Protein AF-A0A6L7WLK3-F1 (afdb_monomer)

pLDDT: mean 90.64, std 10.89, range [32.03, 98.38]

Foldseek 3Di:
DPVVVVLVVVLVVVVVVPDQEAEDEDALQSVLVSLVVNVVVVVPHAYEYEQNCQDLSSLVSNPPSQAFYKYWALDDCQDPPPLSVVVQVVCCVVPVDGDGRVRQVVVVVVVLLVVLCVQLVHPPPVSSQVSSQVDDPDAGSSGDFHADPVGHTDDDQIWMWGHDPSDTHTDGSPPPDD

Sequence (178 aa):
MGGDRALTDILASWRDLNLRAIFIAGEPRAASAMIRAARERAIDVPVLGGDALGTADFVSMGGRAVEGTVLAAAFHPGDERETVRQFSVRFRERYGRLPDASAALAYDAVRLLAHGMTRAESVDPDRVADALRATAGWRGVTGPVAFTNDGDLVERAIGKVVVRNGQLVWLGDGAEGE

Radius of gyration: 19.64 Å; Cα contacts (8 Å, |Δi|>4): 265; chains: 1; bounding box: 48×37×50 Å

Solvent-accessible surface area (backbone atoms only — not comparable to full-atom values): 9935 Å² total; per-residue (Å²): 130,68,64,68,55,54,52,51,54,54,58,58,56,47,73,79,60,75,66,76,56,45,78,47,87,56,53,33,69,63,46,24,52,49,42,37,58,34,48,78,68,72,51,79,54,53,38,39,35,41,48,73,42,68,41,72,62,25,41,64,73,20,46,81,56,42,54,64,29,35,22,3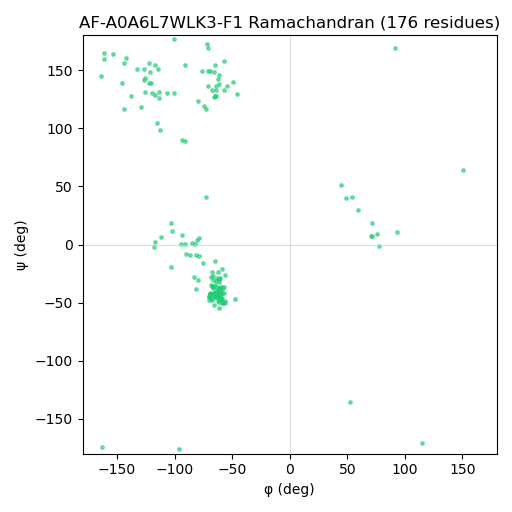6,25,72,46,58,66,72,44,87,52,66,60,30,44,55,49,31,51,55,41,24,75,74,68,79,41,76,54,53,42,67,56,42,52,54,53,32,50,56,54,50,49,53,49,13,25,60,73,42,74,38,87,50,68,67,55,21,50,53,35,44,39,68,37,72,85,47,71,47,62,62,38,72,48,38,38,37,96,92,62,47,73,49,92,64,82,50,27,31,30,30,30,51,96,85,36,82,39,71,70,53,44,73,84,81,81,131

Secondary structure (DSSP, 8-state):
--HHHHHHHHHHHHTTTT-S-EEE-S-HHHHHHHHHHHHTTT----EEE-GGG-SHHHHHHHGGGGTT-EEEES--TT---HHHHHHHHHHHHHHSS---HHHHHHHHHHHHHHHHHHHHTS--HHHHHHHHHT--SEEETTEEE-B-TTSPBPP---EEEEEETTEEEEEE-S-S--

Structure (mmCIF, N/CA/C/O backbone):
data_AF-A0A6L7WLK3-F1
#
_entry.id   AF-A0A6L7WLK3-F1
#
loop_
_atom_site.group_PDB
_atom_site.id
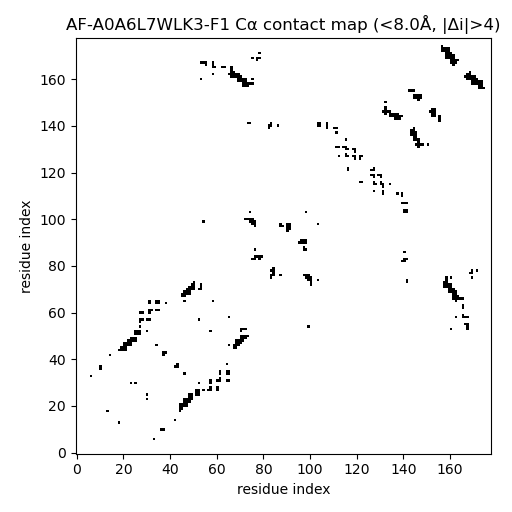_atom_site.type_symbol
_atom_site.label_atom_id
_atom_site.label_alt_id
_atom_site.label_comp_id
_atom_site.label_asym_id
_atom_site.label_entity_id
_atom_site.label_seq_id
_atom_site.pdbx_PDB_ins_code
_atom_site.Cartn_x
_atom_site.Cartn_y
_atom_site.Cartn_z
_atom_site.occupancy
_atom_site.B_iso_or_equiv
_atom_site.auth_seq_id
_atom_site.auth_comp_id
_atom_site.auth_asym_id
_atom_site.auth_atom_id
_atom_site.pdbx_PDB_model_num
ATOM 1 N N . MET A 1 1 ? -27.219 12.468 0.890 1.00 45.50 1 MET A N 1
ATOM 2 C CA . MET A 1 1 ? -28.295 12.069 1.827 1.00 45.50 1 MET A CA 1
ATOM 3 C C . MET A 1 1 ? -28.577 10.557 1.864 1.00 45.50 1 MET A C 1
ATOM 5 O O . MET A 1 1 ? -29.200 10.128 2.820 1.00 45.50 1 MET A O 1
ATOM 9 N N . GLY A 1 2 ? -28.106 9.729 0.913 1.00 55.72 2 GLY A N 1
ATOM 10 C CA . GLY A 1 2 ? -28.291 8.262 0.975 1.00 55.72 2 GLY A CA 1
ATOM 11 C C . GLY A 1 2 ? -27.269 7.485 1.827 1.00 55.72 2 GLY A C 1
ATOM 12 O O . GLY A 1 2 ? -27.611 6.445 2.378 1.00 55.72 2 GLY A O 1
ATOM 13 N N . GLY A 1 3 ? -26.039 7.997 1.973 1.00 61.16 3 GLY A N 1
ATOM 14 C CA . GLY A 1 3 ? -24.943 7.291 2.660 1.00 61.16 3 GLY A CA 1
ATOM 15 C C . GLY A 1 3 ? -25.118 7.138 4.176 1.00 61.16 3 GLY A C 1
ATOM 16 O O . GLY A 1 3 ? -24.900 6.052 4.701 1.00 61.16 3 GLY A O 1
ATOM 17 N N . ASP A 1 4 ? -25.582 8.182 4.872 1.00 65.62 4 ASP A N 1
ATOM 18 C CA . ASP A 1 4 ? -25.750 8.153 6.339 1.00 65.62 4 ASP A CA 1
ATOM 19 C C . ASP A 1 4 ? -26.800 7.140 6.807 1.00 65.62 4 ASP A C 1
ATOM 21 O O . ASP A 1 4 ? -26.646 6.512 7.857 1.00 65.62 4 ASP A O 1
ATOM 25 N N . ARG A 1 5 ? -27.867 6.954 6.018 1.00 68.56 5 ARG A N 1
ATOM 26 C CA . ARG A 1 5 ? -28.923 5.987 6.331 1.00 68.56 5 ARG A CA 1
ATOM 27 C C . ARG A 1 5 ? -28.410 4.557 6.179 1.00 68.56 5 ARG A C 1
ATOM 29 O O . ARG A 1 5 ? -28.524 3.778 7.115 1.00 68.56 5 ARG A O 1
ATOM 36 N N . ALA A 1 6 ? -27.745 4.265 5.060 1.00 77.81 6 ALA A N 1
ATOM 37 C CA . ALA A 1 6 ? -27.137 2.959 4.818 1.00 77.81 6 ALA A CA 1
ATOM 38 C C . ALA A 1 6 ? -26.085 2.600 5.883 1.00 77.81 6 ALA A C 1
ATOM 40 O O . ALA A 1 6 ? -26.080 1.481 6.387 1.00 77.81 6 ALA A O 1
ATOM 41 N N . LEU A 1 7 ? -25.235 3.555 6.282 1.00 78.88 7 LEU A N 1
ATOM 42 C CA . LEU A 1 7 ? -24.249 3.342 7.345 1.00 78.88 7 LEU A CA 1
ATOM 43 C C . LEU A 1 7 ? -24.919 3.049 8.695 1.00 78.88 7 LEU A C 1
ATOM 45 O O . LEU A 1 7 ? -24.489 2.155 9.420 1.00 78.88 7 LEU A O 1
ATOM 49 N N . THR A 1 8 ? -25.985 3.780 9.029 1.00 81.12 8 THR A N 1
ATOM 50 C CA . THR A 1 8 ? -26.737 3.563 10.272 1.00 81.12 8 THR A CA 1
ATOM 51 C C . THR A 1 8 ? -27.359 2.169 10.316 1.00 81.12 8 THR A C 1
ATOM 53 O O . THR A 1 8 ? -27.237 1.491 11.336 1.00 81.12 8 THR A O 1
ATOM 56 N N . ASP A 1 9 ? -27.965 1.731 9.213 1.00 84.38 9 ASP A N 1
ATOM 57 C CA . ASP A 1 9 ? -28.616 0.422 9.112 1.00 84.38 9 ASP A CA 1
ATOM 58 C C . ASP A 1 9 ? -27.589 -0.724 9.201 1.00 84.38 9 ASP A C 1
ATOM 60 O O . ASP A 1 9 ? -27.791 -1.689 9.942 1.00 84.38 9 ASP A O 1
ATOM 64 N N . ILE A 1 10 ? -26.436 -0.584 8.532 1.00 84.44 10 ILE A N 1
ATOM 65 C CA . ILE A 1 10 ? -25.324 -1.544 8.624 1.00 84.44 10 ILE A CA 1
ATOM 66 C C . ILE A 1 10 ? -24.837 -1.665 10.072 1.00 84.44 10 ILE A C 1
ATOM 68 O O . ILE A 1 10 ? -24.757 -2.772 10.603 1.00 84.44 10 ILE A O 1
ATOM 72 N N . LEU A 1 11 ? -24.568 -0.545 10.747 1.00 83.62 11 LEU A N 1
ATOM 73 C CA . LEU A 1 11 ? -24.071 -0.559 12.127 1.00 83.62 11 LEU A CA 1
ATOM 74 C C . LEU A 1 11 ? -25.098 -1.099 13.129 1.00 83.62 11 LEU A C 1
ATOM 76 O O . LEU A 1 11 ? -24.710 -1.684 14.139 1.00 83.62 11 LEU A O 1
ATOM 80 N N . ALA A 1 12 ? -26.395 -0.912 12.872 1.00 83.81 12 ALA A N 1
ATOM 81 C CA . ALA A 1 12 ? -27.442 -1.512 13.692 1.00 83.81 12 ALA A CA 1
ATOM 82 C C . ALA A 1 12 ? -27.386 -3.043 13.608 1.00 83.81 12 ALA A C 1
ATOM 84 O O . ALA A 1 12 ? -27.378 -3.699 14.647 1.00 83.81 12 ALA A O 1
ATOM 85 N N . SER A 1 13 ? -27.239 -3.598 12.398 1.00 83.62 13 SER A N 1
ATOM 86 C CA . SER A 1 13 ? -27.133 -5.051 12.201 1.00 83.62 13 SER A CA 1
ATOM 87 C C . SER A 1 13 ? -25.915 -5.670 12.898 1.00 83.62 13 SER A C 1
ATOM 89 O O . SER A 1 13 ? -25.960 -6.814 13.334 1.00 83.62 13 SER A O 1
ATOM 91 N N . TRP A 1 14 ? -24.826 -4.912 13.056 1.00 84.44 14 TRP A N 1
ATOM 92 C CA . TRP A 1 14 ? -23.574 -5.404 13.637 1.00 84.44 14 TRP A CA 1
ATOM 93 C C . TRP A 1 14 ? -23.664 -5.773 15.114 1.00 84.44 14 TRP A C 1
ATOM 95 O O . TRP A 1 14 ? -22.913 -6.637 15.567 1.00 84.44 14 TRP A O 1
ATOM 105 N N . ARG A 1 15 ? -24.575 -5.147 15.866 1.00 75.56 15 ARG A N 1
ATOM 106 C CA . ARG A 1 15 ? -24.750 -5.435 17.298 1.00 75.56 15 ARG A CA 1
ATOM 107 C C . ARG A 1 15 ? -25.192 -6.873 17.551 1.00 75.56 15 ARG A C 1
ATOM 109 O O . ARG A 1 15 ? -24.805 -7.449 18.564 1.00 75.56 15 ARG A O 1
ATOM 116 N N . ASP A 1 16 ? -25.905 -7.462 16.600 1.00 80.88 16 ASP A N 1
ATOM 117 C CA . ASP A 1 16 ? -26.453 -8.811 16.723 1.00 80.88 16 ASP A CA 1
ATOM 118 C C . ASP A 1 16 ? -25.483 -9.894 16.213 1.00 80.88 16 ASP A C 1
ATOM 120 O O . ASP A 1 16 ? -25.720 -11.085 16.404 1.00 80.88 16 ASP A O 1
ATOM 124 N N . LEU A 1 17 ? -24.362 -9.505 15.586 1.00 83.75 17 LEU A N 1
ATOM 125 C CA . LEU A 1 17 ? -23.451 -10.424 14.888 1.00 83.75 17 LEU A CA 1
ATOM 126 C C . LEU A 1 17 ? -22.309 -10.990 15.749 1.00 83.75 17 LEU A C 1
ATOM 128 O O . LEU A 1 17 ? -21.495 -11.750 15.229 1.00 83.75 17 LEU A O 1
ATOM 132 N N . ASN A 1 18 ? -22.220 -10.643 17.041 1.00 85.12 18 ASN A N 1
ATOM 133 C CA . ASN A 1 18 ? -21.108 -11.031 17.929 1.00 85.12 18 ASN A CA 1
ATOM 134 C C . ASN A 1 18 ? -19.729 -10.862 17.251 1.00 85.12 18 ASN A C 1
ATOM 136 O O . ASN A 1 18 ? -18.919 -11.792 17.161 1.00 85.12 18 ASN A O 1
ATOM 140 N N . LEU A 1 19 ? -19.501 -9.671 16.692 1.00 89.69 19 LEU A N 1
ATOM 141 C CA . LEU A 1 19 ? -18.297 -9.370 15.927 1.00 89.69 19 LEU A CA 1
ATOM 142 C C . LEU A 1 19 ? -17.051 -9.511 16.804 1.00 89.69 19 LEU A C 1
ATOM 144 O O . LEU A 1 19 ? -17.016 -9.041 17.938 1.00 89.69 19 LEU A O 1
ATOM 148 N N . ARG A 1 20 ? -15.994 -10.110 16.250 1.00 93.88 20 ARG A N 1
ATOM 149 C CA . ARG A 1 20 ? -14.661 -10.119 16.880 1.00 93.88 20 ARG A CA 1
ATOM 150 C C . ARG A 1 20 ? -13.687 -9.133 16.256 1.00 93.88 20 ARG A C 1
ATOM 152 O O . ARG A 1 20 ? -12.686 -8.807 16.879 1.00 93.88 20 ARG A O 1
ATOM 159 N N . ALA A 1 21 ? -13.968 -8.683 15.040 1.00 94.94 21 ALA A N 1
ATOM 160 C CA . ALA A 1 21 ? -13.214 -7.661 14.335 1.00 94.94 21 ALA A CA 1
ATOM 161 C C . ALA A 1 21 ? -14.070 -7.078 13.206 1.00 94.94 21 ALA A C 1
ATOM 163 O O . ALA A 1 21 ? -15.068 -7.677 12.798 1.00 94.94 21 ALA A O 1
ATOM 164 N N . ILE A 1 22 ? -13.645 -5.932 12.684 1.00 94.19 22 ILE A N 1
ATOM 165 C CA . ILE A 1 22 ? -14.170 -5.322 11.461 1.00 94.19 22 ILE A CA 1
ATOM 166 C C . ILE A 1 22 ? -13.016 -5.220 10.467 1.00 94.19 22 ILE A C 1
ATOM 168 O O . ILE A 1 22 ? -11.957 -4.709 10.819 1.00 94.19 22 ILE A O 1
ATOM 172 N N . PHE A 1 23 ? -13.217 -5.668 9.228 1.00 95.69 23 PHE A N 1
ATOM 173 C CA . PHE A 1 23 ? -12.288 -5.407 8.129 1.00 95.69 23 PHE A CA 1
ATOM 174 C C . PHE A 1 23 ? -12.887 -4.374 7.174 1.00 95.69 23 PHE A C 1
ATOM 176 O O . PHE A 1 23 ? -14.033 -4.518 6.747 1.00 95.69 23 PHE A O 1
ATOM 183 N N . ILE A 1 24 ? -12.118 -3.337 6.841 1.00 94.62 24 ILE A N 1
ATOM 184 C CA . ILE A 1 24 ? -12.559 -2.239 5.979 1.00 94.62 24 ILE A CA 1
ATOM 185 C C . ILE A 1 24 ? -11.736 -2.226 4.694 1.00 94.62 24 ILE A C 1
ATOM 187 O O . ILE A 1 24 ? -10.590 -1.773 4.668 1.00 94.62 24 ILE A O 1
ATOM 191 N N . ALA A 1 25 ? -12.362 -2.682 3.611 1.00 93.56 25 ALA A N 1
ATOM 192 C CA . ALA A 1 25 ? -11.889 -2.479 2.248 1.00 93.56 25 ALA A CA 1
ATOM 193 C C . ALA A 1 25 ? -12.567 -1.232 1.672 1.00 93.56 25 ALA A C 1
ATOM 195 O O . ALA A 1 25 ? -13.666 -1.300 1.125 1.00 93.56 25 ALA A O 1
ATOM 196 N N . GLY A 1 26 ? -11.941 -0.073 1.850 1.00 90.56 26 GLY A N 1
ATOM 197 C CA . GLY A 1 26 ? -12.521 1.191 1.423 1.00 90.56 26 GLY A CA 1
ATOM 198 C C . GLY A 1 26 ? -11.496 2.306 1.357 1.00 90.56 26 GLY A C 1
ATOM 199 O O . GLY A 1 26 ? -10.300 2.098 1.546 1.00 90.56 26 GLY A O 1
ATOM 200 N N . GLU A 1 27 ? -11.995 3.502 1.083 1.00 92.25 27 GLU A N 1
ATOM 201 C CA . GLU A 1 27 ? -11.181 4.708 1.025 1.00 92.25 27 GLU A CA 1
ATOM 202 C C . GLU A 1 27 ? -11.111 5.409 2.402 1.00 92.25 27 GLU A C 1
ATOM 204 O O . GLU A 1 27 ? -12.022 5.235 3.224 1.00 92.25 27 GLU A O 1
ATOM 209 N N . PRO A 1 28 ? -10.048 6.196 2.675 1.00 93.44 28 PRO A N 1
ATOM 210 C CA . PRO A 1 28 ? -9.797 6.829 3.971 1.00 93.44 28 PRO A CA 1
ATOM 211 C C . PRO A 1 28 ? -10.976 7.566 4.623 1.00 93.44 28 PRO A C 1
ATOM 213 O O . PRO A 1 28 ? -11.230 7.376 5.807 1.00 93.44 28 PRO A O 1
ATOM 216 N N . ARG A 1 29 ? -11.714 8.403 3.894 1.00 93.00 29 ARG A N 1
ATOM 217 C CA . ARG A 1 29 ? -12.819 9.221 4.415 1.00 93.00 29 ARG A CA 1
ATOM 218 C C . ARG A 1 29 ? -13.991 8.355 4.878 1.00 93.00 29 ARG A C 1
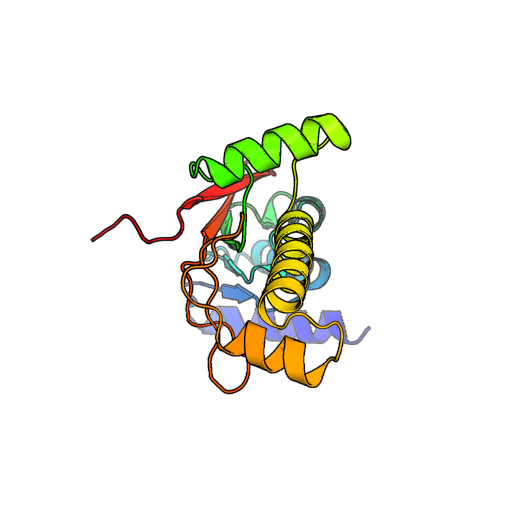ATOM 220 O O . ARG A 1 29 ? -14.448 8.524 6.009 1.00 93.00 29 ARG A O 1
ATOM 227 N N . ALA A 1 30 ? -14.483 7.450 4.037 1.00 92.38 30 ALA A N 1
ATOM 228 C CA . ALA A 1 30 ? -15.577 6.542 4.363 1.00 92.38 30 ALA A CA 1
ATOM 229 C C . ALA A 1 30 ? -15.181 5.586 5.491 1.00 92.38 30 ALA A C 1
ATOM 231 O O . ALA A 1 30 ? -15.969 5.379 6.414 1.00 92.38 30 ALA A O 1
ATOM 232 N N . ALA A 1 31 ? -13.950 5.066 5.467 1.00 95.44 31 ALA A N 1
ATOM 233 C CA . ALA A 1 31 ? -13.426 4.225 6.536 1.00 95.44 31 ALA A CA 1
ATOM 234 C C . ALA A 1 31 ? -13.380 4.975 7.874 1.00 95.44 31 ALA A C 1
ATOM 236 O O . ALA A 1 31 ? -13.925 4.488 8.864 1.00 95.44 31 ALA A O 1
ATOM 237 N N . SER A 1 32 ? -12.814 6.186 7.909 1.00 95.69 32 SER A N 1
ATOM 238 C CA . SER A 1 32 ? -12.766 7.005 9.125 1.00 95.69 32 SER A CA 1
ATOM 239 C C . SER A 1 32 ? -14.165 7.347 9.643 1.00 95.69 32 SER A C 1
ATOM 241 O O . SER A 1 32 ? -14.400 7.281 10.850 1.00 95.69 32 SER A O 1
ATOM 243 N N . ALA A 1 33 ? -15.117 7.663 8.758 1.00 93.38 33 ALA A N 1
ATOM 244 C CA . ALA A 1 33 ? -16.508 7.914 9.141 1.00 93.38 33 ALA A CA 1
ATOM 245 C C . ALA A 1 33 ? -17.180 6.665 9.736 1.00 93.38 33 ALA A C 1
ATOM 247 O O . ALA A 1 33 ? -17.832 6.755 10.777 1.00 93.38 33 ALA A O 1
ATOM 248 N N . MET A 1 34 ? -16.978 5.496 9.121 1.00 93.69 34 MET A N 1
ATOM 249 C CA . MET A 1 34 ? -17.533 4.232 9.601 1.00 93.69 34 MET A CA 1
ATOM 250 C C . MET A 1 34 ? -16.953 3.829 10.956 1.00 93.69 34 MET A C 1
ATOM 252 O O . MET A 1 34 ? -17.711 3.472 11.856 1.00 93.69 34 MET A O 1
ATOM 256 N N . ILE A 1 35 ? -15.632 3.935 11.134 1.00 95.88 35 ILE A N 1
ATOM 257 C CA . ILE A 1 35 ? -14.981 3.624 12.412 1.00 95.88 35 ILE A CA 1
ATOM 258 C C . ILE A 1 35 ? -15.499 4.563 13.502 1.00 95.88 35 ILE A C 1
ATOM 260 O O . ILE A 1 35 ? -15.914 4.096 14.559 1.00 95.88 35 ILE A O 1
ATOM 264 N N . ARG A 1 36 ? -15.561 5.876 13.243 1.00 95.00 36 ARG A N 1
ATOM 265 C CA .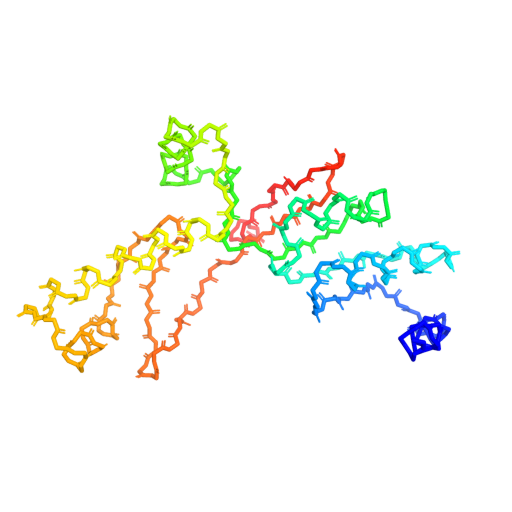 ARG A 1 36 ? -16.121 6.846 14.199 1.00 95.00 36 ARG A CA 1
ATOM 266 C C . ARG A 1 36 ? -17.549 6.4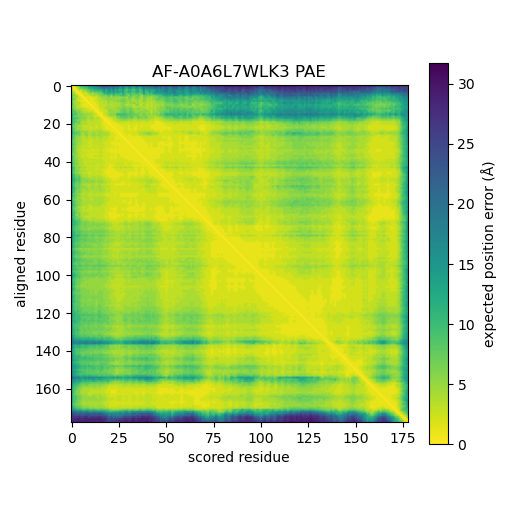91 14.607 1.00 95.00 36 ARG A C 1
ATOM 268 O O . ARG A 1 36 ? -17.832 6.391 15.797 1.00 95.00 36 ARG A O 1
ATOM 275 N N . ALA A 1 37 ? -18.416 6.230 13.633 1.00 93.12 37 ALA A N 1
ATOM 276 C CA . ALA A 1 37 ? -19.809 5.882 13.884 1.00 93.12 37 ALA A CA 1
ATOM 277 C C . ALA A 1 37 ? -19.967 4.546 14.642 1.00 93.12 37 ALA A C 1
ATOM 279 O O . ALA A 1 37 ? -20.910 4.397 15.426 1.00 93.12 37 ALA A O 1
ATOM 280 N N . ALA A 1 38 ? -19.057 3.587 14.437 1.00 93.44 38 ALA A N 1
ATOM 281 C CA . ALA A 1 38 ? -19.004 2.337 15.193 1.00 93.44 38 ALA A CA 1
ATOM 282 C C . ALA A 1 38 ? -18.605 2.577 16.661 1.00 93.44 38 ALA A C 1
ATOM 284 O O . ALA A 1 38 ? -19.300 2.105 17.565 1.00 93.44 38 ALA A O 1
ATOM 285 N N . ARG A 1 39 ? -17.555 3.374 16.913 1.00 94.50 39 ARG A N 1
ATOM 286 C CA . ARG A 1 39 ? -17.115 3.734 18.276 1.00 94.50 39 ARG A CA 1
ATOM 287 C C . ARG A 1 39 ? -18.184 4.515 19.044 1.00 94.50 39 ARG A C 1
ATOM 289 O O . ARG A 1 39 ? -18.457 4.207 20.198 1.00 94.50 39 ARG A O 1
ATOM 296 N N . GLU A 1 40 ? -18.882 5.446 18.391 1.00 92.31 40 GLU A N 1
ATOM 297 C CA . GLU A 1 40 ? -20.035 6.166 18.972 1.00 92.31 40 GLU A CA 1
ATOM 298 C C . GLU A 1 40 ? -21.175 5.228 19.419 1.00 92.31 40 GLU A C 1
ATOM 300 O O . GLU A 1 40 ? -21.998 5.594 20.256 1.00 92.31 40 GLU A O 1
ATOM 305 N N . ARG A 1 41 ? -21.228 4.006 18.877 1.00 90.31 41 ARG A N 1
ATOM 306 C CA . ARG A 1 41 ? -22.226 2.976 19.196 1.00 90.31 41 ARG A CA 1
ATOM 307 C C . ARG A 1 41 ? -21.699 1.889 20.136 1.00 90.31 41 ARG A C 1
ATOM 309 O O . ARG A 1 41 ? -22.409 0.891 20.293 1.00 90.31 41 ARG A O 1
ATOM 316 N N . ALA A 1 42 ? -20.531 2.096 20.752 1.00 90.81 42 ALA A N 1
ATOM 317 C 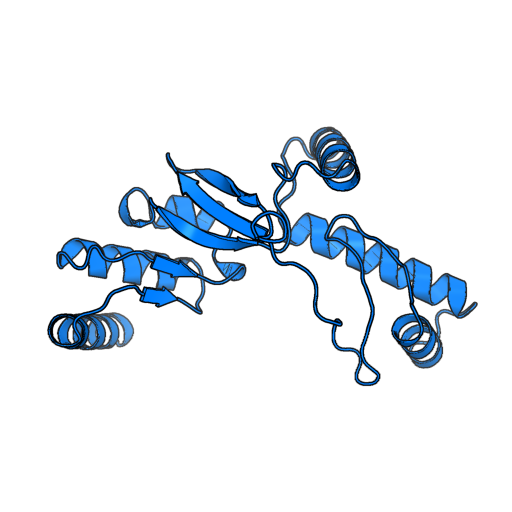CA . ALA A 1 42 ? -19.827 1.142 21.615 1.00 90.81 42 ALA A CA 1
ATOM 318 C C . ALA A 1 42 ? -19.460 -0.180 20.911 1.00 90.81 42 ALA A C 1
ATOM 320 O O . ALA A 1 42 ? -19.415 -1.247 21.521 1.00 90.81 42 ALA A O 1
ATOM 321 N N . ILE A 1 43 ? -19.230 -0.125 19.596 1.00 92.31 43 ILE A N 1
ATOM 322 C CA . ILE A 1 43 ? -18.674 -1.246 18.837 1.00 92.31 43 ILE A CA 1
ATOM 323 C C . ILE A 1 43 ? -17.154 -1.068 18.853 1.00 92.31 43 ILE A C 1
ATOM 325 O O . ILE A 1 43 ? -16.591 -0.421 17.970 1.00 92.31 43 ILE A O 1
ATOM 329 N N . ASP A 1 44 ? -16.500 -1.624 19.874 1.00 91.94 44 ASP A N 1
ATOM 330 C CA . ASP A 1 44 ? -15.075 -1.401 20.189 1.00 91.94 44 ASP A CA 1
ATOM 331 C C . ASP A 1 44 ? -14.147 -2.554 19.772 1.00 91.94 44 ASP A C 1
ATOM 333 O O . ASP A 1 44 ? -13.008 -2.667 20.222 1.00 91.94 44 ASP A O 1
ATOM 337 N N . VAL A 1 45 ? -14.612 -3.415 18.865 1.00 95.06 45 VAL A N 1
ATOM 338 C CA . VAL A 1 45 ? -13.808 -4.527 18.342 1.00 95.06 45 VAL A CA 1
ATOM 339 C C . VAL A 1 45 ? -12.596 -4.021 17.537 1.00 95.06 45 VAL A C 1
ATOM 341 O O . VAL A 1 45 ? -12.645 -2.911 16.982 1.00 95.06 45 VAL A O 1
ATOM 344 N N . PRO A 1 46 ? -11.514 -4.817 17.438 1.00 97.00 46 PRO A N 1
ATOM 345 C CA . PRO A 1 46 ? -10.383 -4.531 16.561 1.00 97.00 46 PRO A CA 1
ATOM 346 C C . PRO A 1 46 ? -10.813 -4.197 15.131 1.00 97.00 46 PRO A C 1
ATOM 348 O O . PRO A 1 46 ? -11.716 -4.828 14.576 1.00 97.00 46 PRO A O 1
ATOM 351 N N . VAL A 1 47 ? -10.141 -3.217 14.528 1.00 97.81 47 VAL A N 1
ATOM 352 C CA . VAL A 1 47 ? -10.360 -2.832 13.131 1.00 97.81 47 VAL A CA 1
ATOM 353 C C . VAL A 1 47 ? -9.114 -3.161 12.325 1.00 97.81 47 VAL A C 1
ATOM 355 O O . VAL A 1 47 ? -7.994 -2.822 12.712 1.00 97.81 47 VAL A O 1
ATOM 358 N N . LEU A 1 48 ? -9.337 -3.826 11.200 1.00 97.81 48 LEU A N 1
ATOM 359 C CA . LEU A 1 48 ? -8.353 -4.164 10.190 1.00 97.81 48 LEU A CA 1
ATOM 360 C C . LEU A 1 48 ? -8.682 -3.411 8.896 1.00 97.81 48 LEU A C 1
ATOM 362 O O . LEU A 1 48 ? -9.851 -3.147 8.607 1.00 97.81 48 LEU A O 1
ATOM 366 N N . GLY A 1 49 ? -7.675 -3.101 8.088 1.00 96.12 49 GLY A N 1
ATOM 367 C CA . GLY A 1 49 ? -7.890 -2.414 6.819 1.00 96.12 49 GLY A CA 1
ATOM 368 C C . GLY A 1 49 ? -6.826 -2.688 5.767 1.00 96.12 49 GLY A C 1
ATOM 369 O O . GLY A 1 49 ? -5.743 -3.199 6.056 1.00 96.12 49 GLY A O 1
ATOM 370 N N . GLY A 1 50 ? -7.172 -2.348 4.528 1.00 93.12 50 GLY A N 1
ATOM 371 C CA . GLY A 1 50 ? -6.252 -2.412 3.396 1.00 93.12 50 GLY A CA 1
ATOM 372 C C . GLY A 1 50 ? -5.178 -1.321 3.427 1.00 93.12 50 GLY A C 1
ATOM 373 O O . GLY A 1 50 ? -5.226 -0.380 4.222 1.00 93.12 50 GLY A O 1
ATOM 374 N N . ASP A 1 51 ? -4.234 -1.435 2.501 1.00 90.62 51 ASP A N 1
ATOM 375 C CA . ASP A 1 51 ? -3.125 -0.498 2.295 1.00 90.62 51 ASP A CA 1
ATOM 376 C C . ASP A 1 51 ? -3.574 0.918 1.920 1.00 90.62 51 ASP A C 1
ATOM 378 O O . ASP A 1 51 ? -2.937 1.891 2.322 1.00 90.62 51 ASP A O 1
ATOM 382 N N . ALA A 1 52 ? -4.719 1.048 1.247 1.00 90.75 52 ALA A N 1
ATOM 383 C CA . ALA A 1 52 ? -5.336 2.333 0.919 1.00 90.75 52 ALA A CA 1
ATOM 384 C C . ALA A 1 52 ? -5.597 3.224 2.150 1.00 90.75 52 ALA A C 1
ATOM 386 O O . ALA A 1 52 ? -5.633 4.451 2.034 1.00 90.75 52 ALA A O 1
ATOM 387 N N . LEU A 1 53 ? -5.763 2.630 3.337 1.00 94.31 53 LEU A N 1
ATOM 388 C CA . LEU A 1 53 ? -5.969 3.366 4.586 1.00 94.31 53 LEU A CA 1
ATOM 389 C C . LEU A 1 53 ? -4.652 3.762 5.269 1.00 94.31 53 LEU A C 1
ATOM 391 O O . LEU A 1 53 ? -4.675 4.532 6.224 1.00 94.31 53 LEU A O 1
ATOM 395 N N . GLY A 1 54 ? -3.502 3.265 4.804 1.00 90.75 54 GLY A N 1
ATOM 396 C CA . GLY A 1 54 ? -2.172 3.485 5.386 1.00 90.75 54 GLY A CA 1
ATOM 397 C C . GLY A 1 54 ? -1.609 4.891 5.160 1.00 90.75 54 GLY A C 1
ATOM 398 O O . GLY A 1 54 ? -0.428 5.040 4.854 1.00 90.75 54 GLY A O 1
ATOM 399 N N . THR A 1 55 ? -2.439 5.928 5.277 1.00 89.62 55 THR A N 1
ATOM 400 C CA . THR A 1 55 ? -2.091 7.327 4.996 1.00 89.62 55 THR A CA 1
ATOM 401 C C . THR A 1 55 ? -2.203 8.205 6.242 1.00 89.62 55 THR A C 1
ATOM 403 O O . THR A 1 55 ? -2.983 7.934 7.156 1.00 89.62 55 THR A O 1
ATOM 406 N N . ALA A 1 56 ? -1.450 9.308 6.271 1.00 89.88 56 ALA A N 1
ATOM 407 C CA . ALA A 1 56 ? -1.580 10.312 7.331 1.00 89.88 56 ALA A CA 1
ATOM 408 C C . ALA A 1 56 ? -2.987 10.942 7.361 1.00 89.88 56 ALA A C 1
ATOM 410 O O . ALA A 1 56 ? -3.495 11.260 8.435 1.00 89.88 56 ALA A O 1
ATOM 411 N N . ASP A 1 57 ? -3.641 11.063 6.201 1.00 91.44 57 ASP A N 1
ATOM 412 C CA . ASP A 1 57 ? -4.998 11.603 6.084 1.00 91.44 57 ASP A CA 1
ATOM 413 C C . ASP A 1 57 ? -6.033 10.711 6.773 1.00 91.44 57 ASP A C 1
ATOM 415 O O . ASP A 1 57 ? -6.899 11.226 7.478 1.00 91.44 57 ASP A O 1
ATOM 419 N N . PHE A 1 58 ? -5.931 9.384 6.636 1.00 95.25 58 PHE A N 1
ATOM 420 C CA . PHE A 1 58 ? -6.789 8.445 7.367 1.00 95.25 58 PHE A CA 1
ATOM 421 C C . PHE A 1 58 ? -6.692 8.665 8.883 1.00 95.25 58 PHE A C 1
ATOM 423 O O . PHE A 1 58 ? -7.716 8.821 9.558 1.00 95.25 58 PHE A O 1
ATOM 430 N N . VAL A 1 59 ? -5.460 8.749 9.399 1.00 96.19 59 VAL A N 1
ATOM 431 C CA . VAL A 1 59 ? -5.188 8.971 10.826 1.00 96.19 59 VAL A CA 1
ATOM 432 C C . VAL A 1 59 ? -5.723 10.328 11.286 1.00 96.19 59 VAL A C 1
ATOM 434 O O . VAL A 1 59 ? -6.410 10.409 12.302 1.00 96.19 59 VAL A O 1
ATOM 437 N N . SER A 1 60 ? -5.485 11.382 10.505 1.00 95.19 60 SER A N 1
ATOM 438 C CA . SER A 1 60 ? -5.964 12.740 10.785 1.00 95.19 60 SER A CA 1
ATOM 439 C C . SER A 1 60 ? -7.497 12.829 10.804 1.00 95.19 60 SER A C 1
ATOM 441 O O . SER A 1 60 ? -8.082 13.335 11.762 1.00 95.19 60 SER A O 1
ATOM 443 N N . MET A 1 61 ? -8.173 12.278 9.789 1.00 95.38 61 MET A N 1
ATOM 444 C CA . MET A 1 61 ? -9.639 12.283 9.691 1.00 95.38 61 MET A CA 1
ATOM 445 C C . MET A 1 61 ? -10.312 11.421 10.763 1.00 95.38 61 MET A C 1
ATOM 447 O O . MET A 1 61 ? -11.412 11.739 11.222 1.00 95.38 61 MET A O 1
ATOM 451 N N . GLY A 1 62 ? -9.684 10.302 11.124 1.00 95.25 62 GLY A N 1
ATOM 452 C CA . GLY A 1 62 ? -10.198 9.368 12.118 1.00 95.25 62 GLY A CA 1
ATOM 453 C C . GLY A 1 62 ? -9.953 9.807 13.562 1.00 95.25 62 GLY A C 1
ATOM 454 O O . GLY A 1 62 ? -10.760 9.503 14.447 1.00 95.25 62 GLY A O 1
ATOM 455 N N . GLY A 1 63 ? -8.861 10.535 13.808 1.00 97.00 63 GLY A N 1
ATOM 456 C CA . GLY A 1 63 ? -8.439 10.954 15.140 1.00 97.00 63 GLY A CA 1
ATOM 457 C C . GLY A 1 63 ? -8.362 9.772 16.108 1.00 97.00 63 GLY A C 1
ATOM 458 O O . GLY A 1 63 ? -7.911 8.684 15.762 1.00 97.00 63 GLY A O 1
ATOM 459 N N . ARG A 1 64 ? -8.875 9.953 17.330 1.00 97.06 64 ARG A N 1
ATOM 460 C CA . ARG A 1 64 ? -8.865 8.890 18.351 1.00 97.06 64 ARG A CA 1
ATOM 461 C C . ARG A 1 64 ? -9.659 7.641 17.964 1.00 97.06 64 ARG A C 1
ATOM 463 O O . ARG A 1 64 ? -9.387 6.580 18.508 1.00 97.06 64 ARG A O 1
ATOM 470 N N . ALA A 1 65 ? -10.641 7.745 17.067 1.00 97.75 65 ALA A N 1
ATOM 471 C CA . ALA A 1 65 ? -11.501 6.607 16.744 1.00 97.75 65 ALA A CA 1
ATOM 472 C C . ALA A 1 65 ? -10.749 5.492 16.004 1.00 97.75 65 ALA A C 1
ATOM 474 O O . ALA A 1 65 ? -11.126 4.327 16.123 1.00 97.75 65 ALA A O 1
ATOM 475 N N . VAL A 1 66 ? -9.694 5.851 15.264 1.00 98.19 66 VAL A N 1
ATOM 476 C CA . VAL A 1 66 ? -8.896 4.909 14.467 1.00 98.19 66 VAL A CA 1
ATOM 477 C C . VAL A 1 66 ? -7.661 4.392 15.202 1.00 98.19 66 VAL A C 1
ATOM 479 O O . VAL A 1 66 ? -6.940 3.567 14.646 1.00 98.19 66 VAL A O 1
ATOM 482 N N . GLU A 1 67 ? -7.425 4.816 16.446 1.00 98.06 67 GLU A N 1
ATOM 483 C CA . GLU A 1 67 ? -6.363 4.255 17.288 1.00 98.06 67 GLU A CA 1
ATOM 484 C C . GLU A 1 67 ? -6.497 2.731 17.403 1.00 98.06 67 GLU A C 1
ATOM 486 O O . GLU A 1 67 ? -7.591 2.186 17.563 1.00 98.06 67 GLU A O 1
ATOM 491 N N . GLY A 1 68 ? -5.367 2.035 17.287 1.00 97.56 68 GLY A N 1
ATOM 492 C CA . GLY A 1 68 ? -5.305 0.575 17.287 1.00 97.56 68 GLY A CA 1
ATOM 493 C C . GLY A 1 68 ? -5.715 -0.095 15.972 1.00 97.56 68 GLY A C 1
ATOM 494 O O . GLY A 1 68 ? -5.631 -1.319 15.888 1.00 97.56 68 GLY A O 1
ATOM 495 N N . THR A 1 69 ? -6.121 0.657 14.941 1.00 98.25 69 THR A N 1
ATOM 496 C CA . THR A 1 69 ? -6.420 0.078 13.619 1.00 98.25 69 THR A CA 1
ATOM 497 C C . THR A 1 69 ? -5.148 -0.498 13.004 1.00 98.25 69 THR A C 1
ATOM 499 O O . THR A 1 69 ? -4.144 0.212 12.908 1.00 98.25 69 THR A O 1
ATOM 502 N N . VAL A 1 70 ? -5.191 -1.762 12.576 1.00 97.62 70 VAL A N 1
ATOM 503 C CA . VAL A 1 70 ? -4.075 -2.438 11.896 1.00 97.62 70 VAL A CA 1
ATOM 504 C C . VAL A 1 70 ? -4.328 -2.457 10.395 1.00 97.62 70 VAL A C 1
ATOM 506 O O . VAL A 1 70 ? -5.403 -2.839 9.942 1.00 97.62 70 VAL A O 1
ATOM 509 N N . LEU A 1 71 ? -3.334 -2.054 9.616 1.00 96.31 71 LEU A N 1
ATOM 510 C CA . LEU A 1 71 ? -3.444 -1.882 8.174 1.00 96.31 71 LEU A CA 1
ATOM 511 C C . LEU A 1 71 ? -2.358 -2.679 7.462 1.00 96.31 71 LEU A C 1
ATOM 513 O O . LEU A 1 71 ? -1.220 -2.741 7.936 1.00 96.31 71 LEU A O 1
ATOM 517 N N . ALA A 1 72 ? -2.702 -3.250 6.310 1.00 93.56 72 ALA A N 1
ATOM 518 C CA . ALA A 1 72 ? -1.704 -3.751 5.374 1.00 93.56 72 ALA A CA 1
ATOM 519 C C . ALA A 1 72 ? -0.808 -2.596 4.892 1.00 93.56 72 ALA A C 1
ATOM 521 O O . ALA A 1 72 ? -1.261 -1.463 4.753 1.00 93.56 72 ALA A O 1
ATOM 522 N N . ALA A 1 73 ? 0.470 -2.863 4.642 1.00 91.81 73 ALA A N 1
ATOM 523 C CA . ALA A 1 73 ? 1.424 -1.853 4.204 1.00 91.81 73 ALA A CA 1
ATOM 524 C C . ALA A 1 73 ? 2.422 -2.438 3.202 1.00 91.81 73 ALA A C 1
ATOM 526 O O . ALA A 1 73 ? 3.243 -3.288 3.532 1.00 91.81 73 ALA A O 1
ATOM 527 N N . ALA A 1 74 ? 2.401 -1.921 1.974 1.00 88.75 74 ALA A N 1
ATOM 528 C CA . ALA A 1 74 ? 3.405 -2.239 0.958 1.00 88.75 74 ALA A CA 1
ATOM 529 C C . ALA A 1 74 ? 4.805 -1.687 1.299 1.00 88.75 74 ALA A C 1
ATOM 531 O O . ALA A 1 74 ? 5.811 -2.161 0.774 1.00 88.75 74 ALA A O 1
ATOM 532 N N . PHE A 1 75 ? 4.861 -0.646 2.131 1.00 92.62 75 PHE A N 1
ATOM 533 C CA . PHE A 1 75 ? 6.081 0.043 2.531 1.00 92.62 75 PHE A CA 1
ATOM 534 C C . PHE A 1 75 ? 5.816 0.895 3.775 1.00 92.62 75 PHE A C 1
ATOM 536 O O . PHE A 1 75 ? 4.752 1.503 3.901 1.00 92.62 75 PHE A O 1
ATOM 543 N N . HIS A 1 76 ? 6.811 0.999 4.654 1.00 93.81 76 HIS A N 1
ATOM 544 C CA . HIS A 1 76 ? 6.834 1.972 5.738 1.00 93.81 76 HIS A CA 1
ATOM 545 C C . HIS A 1 76 ? 8.282 2.424 5.984 1.00 93.81 76 HIS A C 1
ATOM 547 O O . HIS A 1 76 ? 9.170 1.575 6.005 1.00 93.81 76 HIS A O 1
ATOM 553 N N . PRO A 1 77 ? 8.562 3.718 6.231 1.00 92.88 77 PRO A N 1
ATOM 554 C CA . PRO A 1 77 ? 9.930 4.193 6.481 1.00 92.88 77 PRO A CA 1
ATOM 555 C C . PRO A 1 77 ? 10.564 3.630 7.767 1.00 92.88 77 PRO A C 1
ATOM 557 O O . PRO A 1 77 ? 11.768 3.758 7.961 1.00 92.88 77 PRO A O 1
ATOM 560 N N . GLY A 1 78 ? 9.755 3.038 8.649 1.00 92.44 78 GLY A N 1
ATOM 561 C CA . GLY A 1 78 ? 10.202 2.316 9.847 1.00 92.44 78 GLY A CA 1
ATOM 562 C C . GLY A 1 78 ? 10.569 0.845 9.617 1.00 92.44 78 GLY A C 1
ATOM 563 O O . GLY A 1 78 ? 10.885 0.164 10.582 1.00 92.44 78 GLY A O 1
ATOM 564 N N . ASP A 1 79 ? 10.493 0.346 8.383 1.00 92.31 79 ASP A N 1
ATOM 565 C CA . ASP A 1 79 ? 11.002 -0.979 8.021 1.00 92.31 79 ASP A CA 1
ATOM 566 C C . ASP A 1 79 ? 12.540 -1.009 8.126 1.00 92.31 79 ASP A C 1
ATOM 568 O O . ASP A 1 79 ? 13.237 -0.107 7.651 1.00 92.31 79 ASP A O 1
ATOM 572 N N . GLU A 1 80 ? 13.072 -2.049 8.771 1.00 91.50 80 GLU A N 1
ATOM 573 C CA . GLU A 1 80 ? 14.491 -2.176 9.114 1.00 91.50 80 GLU A CA 1
ATOM 574 C C . GLU A 1 80 ? 15.370 -2.704 7.970 1.00 91.50 80 GLU A C 1
ATOM 576 O O . GLU A 1 80 ? 16.587 -2.840 8.127 1.00 91.50 80 GLU A O 1
ATOM 581 N N . ARG A 1 81 ? 14.811 -2.984 6.790 1.00 91.56 81 ARG A N 1
ATOM 582 C CA . ARG A 1 81 ? 15.620 -3.344 5.621 1.00 91.56 81 ARG A CA 1
ATOM 583 C C . ARG A 1 81 ? 16.516 -2.174 5.216 1.00 91.56 81 ARG A C 1
ATOM 585 O O . ARG A 1 81 ? 16.073 -1.038 5.052 1.00 91.56 81 ARG A O 1
ATOM 592 N N . GLU A 1 82 ? 17.794 -2.460 4.972 1.00 94.00 82 GLU A N 1
ATOM 593 C CA . GLU A 1 82 ? 18.785 -1.437 4.609 1.00 94.00 82 GLU A CA 1
ATOM 594 C C . GLU A 1 82 ? 18.385 -0.643 3.353 1.00 94.00 82 GLU A C 1
ATOM 596 O O . GLU A 1 82 ? 18.562 0.573 3.295 1.00 94.00 82 GLU A O 1
ATOM 601 N N . THR A 1 83 ? 17.762 -1.300 2.372 1.00 93.81 83 THR A N 1
ATOM 602 C CA . THR A 1 83 ? 17.235 -0.649 1.163 1.00 93.81 83 THR A CA 1
ATOM 603 C C . THR A 1 83 ? 16.152 0.386 1.473 1.00 93.81 83 THR A C 1
ATOM 605 O O . THR A 1 83 ? 16.136 1.453 0.855 1.00 93.81 83 THR A O 1
ATOM 608 N N . VAL A 1 84 ? 15.284 0.117 2.456 1.00 95.56 84 VAL A N 1
ATOM 609 C CA . VAL A 1 84 ? 14.247 1.053 2.916 1.00 95.56 84 VAL A CA 1
ATOM 610 C C . VAL A 1 84 ? 14.869 2.227 3.661 1.00 95.56 84 VAL A C 1
ATOM 612 O O . VAL A 1 84 ? 14.518 3.378 3.379 1.00 95.56 84 VAL A O 1
ATOM 615 N N . ARG A 1 85 ? 15.838 1.973 4.549 1.00 96.31 85 ARG A N 1
ATOM 616 C CA . ARG A 1 85 ? 16.563 3.038 5.260 1.00 96.31 85 ARG A CA 1
ATOM 617 C C . ARG A 1 85 ? 17.258 3.993 4.293 1.00 96.31 85 ARG A C 1
ATOM 619 O O . ARG A 1 85 ? 17.052 5.204 4.375 1.00 96.31 85 ARG A O 1
ATOM 626 N N . GLN A 1 86 ? 18.024 3.462 3.341 1.00 97.31 86 GLN A N 1
ATOM 627 C CA . GLN A 1 86 ? 18.749 4.272 2.357 1.00 97.31 86 GLN A CA 1
ATOM 628 C C . GLN A 1 86 ? 17.808 5.096 1.478 1.00 97.31 86 GLN A C 1
ATOM 630 O O . GLN A 1 86 ? 18.058 6.282 1.248 1.00 97.31 86 GLN A O 1
ATOM 635 N N . PHE A 1 87 ? 16.716 4.493 1.004 1.00 98.00 87 PHE A N 1
ATOM 636 C CA . PHE A 1 87 ? 15.702 5.214 0.242 1.00 98.00 87 PHE A CA 1
ATOM 637 C C . PHE A 1 87 ? 15.074 6.339 1.071 1.00 98.00 87 PHE A C 1
ATOM 639 O O . PHE A 1 87 ? 14.992 7.471 0.599 1.00 98.00 87 PHE A O 1
ATOM 646 N N . SER A 1 88 ? 14.704 6.058 2.322 1.00 97.56 88 SER A N 1
ATOM 647 C CA . SER A 1 88 ? 14.065 7.028 3.217 1.00 97.56 88 SER A CA 1
ATOM 648 C C . SER A 1 88 ? 14.966 8.219 3.537 1.00 97.56 88 SER A C 1
ATOM 650 O O . SER A 1 88 ? 14.491 9.356 3.540 1.00 97.56 88 SER A O 1
ATOM 652 N N . VAL A 1 89 ? 16.268 7.987 3.743 1.00 98.06 89 VAL A N 1
ATOM 653 C CA . VAL A 1 89 ? 17.262 9.058 3.928 1.00 98.06 89 VAL A CA 1
ATOM 654 C C . VAL A 1 89 ? 17.338 9.942 2.684 1.00 98.06 89 VAL A C 1
ATOM 656 O O . VAL A 1 89 ? 17.091 11.143 2.788 1.00 98.06 89 VAL A O 1
ATOM 659 N N . ARG A 1 90 ? 17.576 9.356 1.502 1.00 98.12 90 ARG A N 1
ATOM 660 C CA . ARG A 1 90 ? 17.704 10.111 0.240 1.00 98.12 90 ARG A CA 1
ATOM 661 C C . ARG A 1 90 ? 16.427 10.867 -0.119 1.00 98.12 90 ARG A C 1
ATOM 663 O O . ARG A 1 90 ? 16.478 11.989 -0.619 1.00 98.12 90 ARG A O 1
ATOM 670 N N . PHE A 1 91 ? 15.269 10.257 0.129 1.00 98.38 91 PHE A N 1
ATOM 671 C CA . PHE A 1 91 ? 13.979 10.886 -0.119 1.00 98.38 91 PHE A CA 1
ATOM 672 C C . PHE A 1 91 ? 13.780 12.096 0.801 1.00 98.38 91 PHE A C 1
ATOM 674 O O . PHE A 1 91 ? 13.405 13.169 0.328 1.00 98.38 91 PHE A O 1
ATOM 681 N N . ARG A 1 92 ? 14.104 11.964 2.093 1.00 97.69 92 ARG A N 1
ATOM 682 C CA . ARG A 1 92 ? 14.019 13.069 3.055 1.00 97.69 92 ARG A CA 1
ATOM 683 C C . ARG A 1 92 ? 14.991 14.197 2.737 1.00 97.69 92 ARG A C 1
ATOM 685 O O . ARG A 1 92 ? 14.591 15.352 2.811 1.00 97.69 92 ARG A O 1
ATOM 692 N N . GLU A 1 93 ? 16.225 13.886 2.358 1.00 98.31 93 GLU A N 1
ATOM 693 C CA . GLU A 1 93 ? 17.211 14.891 1.936 1.00 98.31 93 GLU A CA 1
ATOM 694 C C . GLU A 1 93 ? 16.721 15.701 0.731 1.00 98.31 93 GLU A C 1
ATOM 696 O O . GLU A 1 93 ? 16.921 16.911 0.674 1.00 98.31 93 GLU A O 1
ATOM 701 N N . ARG A 1 94 ? 16.039 15.050 -0.219 1.00 98.06 94 ARG A N 1
ATOM 702 C CA . ARG A 1 94 ? 15.547 15.705 -1.435 1.00 98.06 94 ARG A CA 1
ATOM 703 C C . ARG A 1 94 ? 14.233 16.462 -1.248 1.00 98.06 94 ARG A C 1
ATOM 705 O O . ARG A 1 94 ? 14.052 17.503 -1.872 1.00 98.06 94 ARG A O 1
ATOM 712 N N . TYR A 1 95 ? 13.306 15.928 -0.454 1.00 97.25 95 TYR A N 1
ATOM 713 C CA . TYR A 1 95 ? 11.921 16.415 -0.386 1.00 97.25 95 TYR A CA 1
ATOM 714 C C . TYR A 1 95 ? 11.508 16.956 0.988 1.00 97.25 95 TYR A C 1
ATOM 716 O O . TYR A 1 95 ? 10.371 17.391 1.150 1.00 97.25 95 TYR A O 1
ATOM 724 N N . GLY A 1 96 ? 12.388 16.912 1.992 1.00 96.75 96 GLY A N 1
ATOM 725 C CA . GLY A 1 96 ? 12.129 17.443 3.336 1.00 96.75 96 GLY A CA 1
ATOM 726 C C . GLY A 1 96 ? 11.124 16.641 4.173 1.00 96.75 96 GLY A C 1
ATOM 727 O O . GLY A 1 96 ? 10.753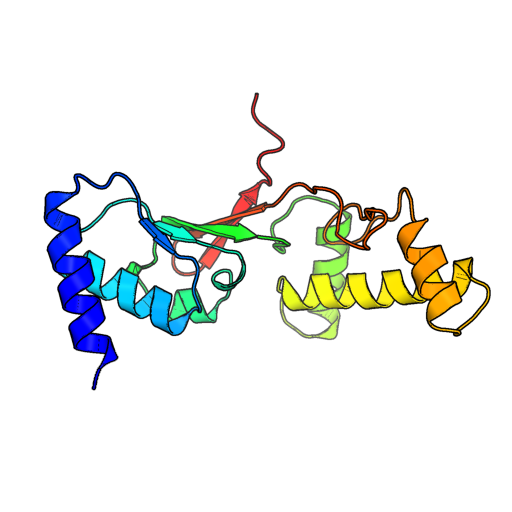 17.075 5.259 1.00 96.75 96 GLY A O 1
ATOM 728 N N . ARG A 1 97 ? 10.680 15.470 3.701 1.00 93.62 97 ARG A N 1
ATOM 729 C CA . ARG A 1 97 ? 9.719 14.591 4.389 1.00 93.62 97 ARG A CA 1
ATOM 730 C C . ARG A 1 97 ? 10.071 13.121 4.193 1.00 93.62 97 ARG A C 1
ATOM 732 O O . ARG A 1 97 ? 10.791 12.784 3.260 1.00 93.62 97 ARG A O 1
ATOM 739 N N . LEU A 1 98 ? 9.550 12.242 5.047 1.00 93.31 98 LEU A N 1
ATOM 740 C CA . LEU A 1 98 ? 9.669 10.797 4.838 1.00 93.31 98 LEU A CA 1
ATOM 741 C C . LEU A 1 98 ? 8.817 10.342 3.636 1.00 93.31 98 LEU A C 1
ATOM 743 O O . LEU A 1 98 ? 7.778 10.956 3.360 1.00 93.31 98 LEU A O 1
ATOM 747 N N . PRO A 1 99 ? 9.244 9.289 2.916 1.00 94.12 99 PRO A N 1
ATOM 748 C CA . PRO A 1 99 ? 8.432 8.699 1.864 1.00 94.12 99 PRO A CA 1
ATOM 749 C C . PRO A 1 99 ? 7.233 7.944 2.441 1.00 94.12 99 PRO A C 1
ATOM 751 O O . PRO A 1 99 ? 7.301 7.356 3.521 1.00 94.12 99 PRO A O 1
ATOM 754 N N . ASP A 1 100 ? 6.155 7.930 1.668 1.00 90.06 100 ASP A N 1
ATOM 755 C CA . ASP A 1 100 ? 4.989 7.071 1.858 1.00 90.06 100 ASP A CA 1
ATOM 756 C C . ASP A 1 100 ? 5.044 5.872 0.891 1.00 90.06 100 ASP A C 1
ATOM 758 O O . ASP A 1 100 ? 5.960 5.748 0.067 1.00 90.06 100 ASP A O 1
ATOM 762 N N . ALA A 1 101 ? 4.069 4.965 0.996 1.00 89.88 101 ALA A N 1
ATOM 763 C CA . ALA A 1 101 ? 4.006 3.788 0.135 1.00 89.88 101 ALA A CA 1
ATOM 764 C C . ALA A 1 101 ? 3.879 4.147 -1.353 1.00 89.88 101 ALA A C 1
ATOM 766 O O . ALA A 1 101 ? 4.518 3.504 -2.184 1.00 89.88 101 ALA A O 1
ATOM 767 N N . SER A 1 102 ? 3.139 5.206 -1.690 1.00 89.94 102 SER A N 1
ATOM 768 C CA . SER A 1 102 ? 2.996 5.682 -3.069 1.00 89.94 102 SER A CA 1
ATOM 769 C C . SER A 1 102 ? 4.336 6.129 -3.653 1.00 89.94 102 SER A C 1
ATOM 771 O O . SER A 1 102 ? 4.674 5.763 -4.777 1.00 89.94 102 SER A O 1
ATOM 773 N N . ALA A 1 103 ? 5.140 6.867 -2.883 1.00 94.31 103 ALA A N 1
ATOM 774 C CA . ALA A 1 103 ? 6.477 7.288 -3.289 1.00 94.31 103 ALA A CA 1
ATOM 775 C C . ALA A 1 103 ? 7.419 6.096 -3.521 1.00 94.31 103 ALA A C 1
ATOM 777 O O . ALA A 1 103 ? 8.155 6.079 -4.509 1.00 94.31 103 ALA A O 1
ATOM 778 N N . ALA A 1 104 ? 7.392 5.098 -2.633 1.00 95.31 104 ALA A N 1
ATOM 779 C CA . ALA A 1 104 ? 8.215 3.897 -2.764 1.00 95.31 104 ALA A CA 1
ATOM 780 C C . ALA A 1 104 ? 7.797 3.032 -3.968 1.00 95.31 104 ALA A C 1
ATOM 782 O O . ALA A 1 104 ? 8.651 2.615 -4.750 1.00 95.31 104 ALA A O 1
ATOM 783 N N . LEU A 1 105 ? 6.491 2.816 -4.162 1.00 93.88 105 LEU A N 1
ATOM 784 C CA . LEU A 1 105 ? 5.950 2.067 -5.300 1.00 93.88 105 LEU A CA 1
ATOM 785 C C . LEU A 1 105 ? 6.252 2.760 -6.632 1.00 93.88 105 LEU A C 1
ATOM 787 O O . LEU A 1 105 ? 6.685 2.102 -7.573 1.00 93.88 105 LEU A O 1
ATOM 791 N N . ALA A 1 106 ? 6.089 4.083 -6.710 1.00 96.69 106 ALA A N 1
ATOM 792 C CA . ALA A 1 106 ? 6.416 4.845 -7.914 1.00 96.69 106 ALA A CA 1
ATOM 793 C C . ALA A 1 106 ? 7.918 4.787 -8.239 1.00 96.69 106 ALA A C 1
ATOM 795 O O . ALA A 1 106 ? 8.299 4.632 -9.400 1.00 96.69 106 ALA A O 1
ATOM 796 N N . TYR A 1 107 ? 8.774 4.874 -7.216 1.00 97.31 107 TYR A N 1
ATOM 797 C CA . TYR A 1 107 ? 10.220 4.734 -7.378 1.00 97.31 107 TYR A CA 1
ATOM 798 C C . TYR A 1 107 ? 10.595 3.363 -7.953 1.00 97.31 107 TYR A C 1
ATOM 800 O O . TYR A 1 107 ? 11.365 3.278 -8.914 1.00 97.31 107 TYR A O 1
ATOM 808 N N . ASP A 1 108 ? 10.021 2.297 -7.399 1.00 96.25 108 ASP A N 1
ATOM 809 C CA . ASP A 1 108 ? 10.250 0.939 -7.880 1.00 96.25 108 ASP A CA 1
ATOM 810 C C . ASP A 1 108 ? 9.692 0.722 -9.288 1.00 96.25 108 ASP A C 1
ATOM 812 O O . ASP A 1 108 ? 10.399 0.165 -10.123 1.00 96.25 108 ASP A O 1
ATOM 816 N N . ALA A 1 109 ? 8.490 1.218 -9.590 1.00 96.06 109 ALA A N 1
ATOM 817 C CA . ALA A 1 109 ? 7.862 1.074 -10.902 1.00 96.06 109 ALA A CA 1
ATOM 818 C C . ALA A 1 109 ? 8.724 1.672 -12.025 1.00 96.06 109 ALA A C 1
ATOM 820 O O . ALA A 1 109 ? 8.962 1.022 -13.042 1.00 96.06 109 ALA A O 1
ATOM 821 N N . VAL A 1 110 ? 9.263 2.880 -11.826 1.00 97.94 110 VAL A N 1
ATOM 822 C CA . VAL A 1 110 ? 10.139 3.524 -12.819 1.00 97.94 110 VAL A CA 1
ATOM 823 C C . VAL A 1 110 ? 11.452 2.756 -12.982 1.00 97.94 110 VAL A C 1
ATOM 825 O O . VAL A 1 110 ? 11.916 2.547 -14.104 1.00 97.94 110 VAL A O 1
ATOM 828 N N . ARG A 1 111 ? 12.058 2.298 -11.879 1.00 97.44 111 ARG A N 1
ATOM 829 C CA . ARG A 1 111 ? 13.302 1.511 -11.933 1.00 97.44 111 ARG A CA 1
ATOM 830 C C . ARG A 1 111 ? 13.103 0.153 -12.591 1.00 97.44 111 ARG A C 1
ATOM 832 O O . ARG A 1 111 ? 13.993 -0.311 -13.301 1.00 97.44 111 ARG A O 1
ATOM 839 N N . LEU A 1 112 ? 11.960 -0.474 -12.351 1.00 96.56 112 LEU A N 1
ATOM 840 C CA . LEU A 1 112 ? 11.595 -1.746 -12.946 1.00 96.56 112 LEU A CA 1
ATOM 841 C C . LEU A 1 112 ? 11.334 -1.591 -14.446 1.00 96.56 112 LEU A C 1
ATOM 843 O O . LEU A 1 112 ? 11.857 -2.375 -15.230 1.00 96.56 112 LEU A O 1
ATOM 847 N N . LEU A 1 113 ? 10.636 -0.532 -14.865 1.00 97.00 113 LEU A N 1
ATOM 848 C CA . LEU A 1 113 ? 10.443 -0.220 -16.283 1.00 97.00 113 LEU A CA 1
ATOM 849 C C . LEU A 1 113 ? 11.780 0.001 -17.004 1.00 97.00 113 LEU A C 1
ATOM 851 O O . LEU A 1 113 ? 12.021 -0.591 -18.054 1.00 97.00 113 LEU A O 1
ATOM 855 N N . ALA A 1 114 ? 12.680 0.795 -16.415 1.00 97.44 114 ALA A N 1
ATOM 856 C CA . ALA A 1 114 ? 14.017 1.014 -16.967 1.00 97.44 114 ALA A CA 1
ATOM 857 C C . ALA A 1 114 ? 14.825 -0.295 -17.059 1.00 97.44 114 ALA A C 1
ATOM 859 O O . ALA A 1 114 ? 15.541 -0.527 -18.036 1.00 97.44 114 ALA A O 1
ATOM 860 N N . HIS A 1 115 ? 14.687 -1.175 -16.062 1.00 96.12 115 HIS A N 1
ATOM 861 C CA . HIS A 1 115 ? 15.278 -2.510 -16.088 1.00 96.12 115 HIS A CA 1
ATOM 862 C C . HIS A 1 115 ? 14.723 -3.363 -17.238 1.00 96.12 115 HIS A C 1
ATOM 864 O O . HIS A 1 115 ? 15.509 -3.965 -17.969 1.00 96.12 115 HIS A O 1
ATOM 870 N N . GLY A 1 116 ? 13.403 -3.362 -17.443 1.00 96.81 116 GLY A N 1
ATOM 871 C CA . GLY A 1 116 ? 12.744 -4.037 -18.562 1.00 96.81 116 GLY A CA 1
ATOM 872 C C . GLY A 1 116 ? 13.237 -3.537 -19.921 1.00 96.81 116 GLY A C 1
ATOM 873 O O . GLY A 1 116 ? 13.658 -4.342 -20.745 1.00 96.81 116 GLY A O 1
ATOM 874 N N . MET A 1 117 ? 13.297 -2.215 -20.118 1.00 98.31 117 MET A N 1
ATOM 875 C CA . MET A 1 117 ? 13.840 -1.593 -21.338 1.00 98.31 117 MET A CA 1
ATOM 876 C C . MET A 1 117 ? 15.295 -1.989 -21.602 1.00 98.31 117 MET A C 1
ATOM 878 O O . MET A 1 117 ? 15.669 -2.297 -22.732 1.00 98.31 117 MET A O 1
ATOM 882 N N . THR A 1 118 ? 16.110 -2.031 -20.546 1.00 97.00 118 THR A N 1
ATOM 883 C CA . THR A 1 118 ? 17.520 -2.434 -20.643 1.00 97.00 118 THR A CA 1
ATOM 884 C C . THR A 1 118 ? 17.643 -3.901 -21.053 1.00 97.00 118 THR A C 1
ATOM 886 O O . THR A 1 118 ? 18.421 -4.222 -21.942 1.00 97.00 118 THR A O 1
ATOM 889 N N . ARG A 1 119 ? 16.854 -4.796 -20.445 1.00 96.19 119 ARG A N 1
ATOM 890 C CA . ARG A 1 119 ? 16.852 -6.232 -20.771 1.00 96.19 119 ARG A CA 1
ATOM 891 C C . ARG A 1 119 ? 16.301 -6.531 -22.162 1.00 96.19 119 ARG A C 1
ATOM 893 O O . ARG A 1 119 ? 16.765 -7.467 -22.801 1.00 96.19 119 ARG A O 1
ATOM 900 N N . ALA A 1 120 ? 15.312 -5.762 -22.607 1.00 97.75 120 ALA A N 1
ATOM 901 C CA . ALA A 1 120 ? 14.715 -5.902 -23.929 1.00 97.75 120 ALA A CA 1
ATOM 902 C C . ALA A 1 120 ? 15.606 -5.343 -25.049 1.00 97.75 120 ALA A C 1
ATOM 904 O O . ALA A 1 120 ? 15.331 -5.618 -26.222 1.00 97.75 120 ALA A O 1
ATOM 905 N N . GLU A 1 121 ? 16.609 -4.527 -24.693 1.00 97.88 121 GLU A N 1
ATOM 906 C CA . GLU A 1 121 ? 17.374 -3.673 -25.610 1.00 97.88 121 GLU A CA 1
ATOM 907 C C . GLU A 1 121 ? 16.440 -2.872 -26.531 1.00 97.88 121 GLU A C 1
ATOM 909 O O . GLU A 1 121 ? 16.636 -2.760 -27.742 1.00 97.88 121 GLU A O 1
ATOM 914 N N . SER A 1 122 ? 15.337 -2.381 -25.959 1.00 98.00 122 SER A N 1
ATOM 915 C CA . SER A 1 122 ? 14.244 -1.788 -26.718 1.00 98.00 122 SER A CA 1
ATOM 916 C C . SER A 1 122 ? 13.354 -0.911 -25.844 1.00 98.00 122 SER A C 1
ATOM 918 O O . SER A 1 122 ? 13.300 -1.056 -24.624 1.00 98.00 122 SER A O 1
ATOM 920 N N . VAL A 1 123 ? 12.619 -0.020 -26.503 1.00 97.62 123 VAL A N 1
ATOM 921 C CA . VAL A 1 123 ? 11.504 0.744 -25.923 1.00 97.62 123 VAL A CA 1
ATOM 922 C C . VAL A 1 123 ? 10.156 0.324 -26.519 1.00 97.62 123 VAL A C 1
ATOM 924 O O . VAL A 1 123 ? 9.142 0.961 -26.250 1.00 97.62 123 VAL A O 1
ATOM 927 N N . ASP A 1 124 ? 10.148 -0.730 -27.339 1.00 98.38 124 ASP A N 1
ATOM 928 C CA . ASP A 1 124 ? 8.930 -1.326 -27.874 1.00 98.38 124 ASP A CA 1
ATOM 929 C C . ASP A 1 124 ? 8.088 -1.950 -26.739 1.00 98.38 124 ASP A C 1
ATOM 931 O O . ASP A 1 124 ? 8.633 -2.741 -25.962 1.00 98.38 124 ASP A O 1
ATOM 935 N N . PRO A 1 125 ? 6.791 -1.607 -26.605 1.00 97.50 125 PRO A N 1
ATOM 936 C CA . PRO A 1 125 ? 5.974 -2.038 -25.473 1.00 97.50 125 PRO A CA 1
ATOM 937 C C . PRO A 1 125 ? 5.891 -3.554 -25.294 1.00 97.50 125 PRO A C 1
ATOM 939 O O . PRO A 1 125 ? 6.004 -4.025 -24.163 1.00 97.50 125 PRO A O 1
ATOM 942 N N . ASP A 1 126 ? 5.741 -4.312 -26.382 1.00 97.44 126 ASP A N 1
ATOM 943 C CA . ASP A 1 126 ? 5.572 -5.765 -26.315 1.00 97.44 126 ASP A CA 1
ATOM 944 C C . ASP A 1 126 ? 6.881 -6.430 -25.883 1.00 97.44 126 ASP A C 1
ATOM 946 O O . ASP A 1 126 ? 6.906 -7.228 -24.943 1.00 97.44 126 ASP A O 1
ATOM 950 N N . ARG A 1 127 ? 8.007 -6.003 -26.471 1.00 98.12 127 ARG A N 1
ATOM 951 C CA . ARG A 1 127 ? 9.336 -6.494 -26.072 1.00 98.12 127 ARG A CA 1
ATOM 952 C C . ARG A 1 127 ? 9.671 -6.167 -24.619 1.00 98.12 127 ARG A C 1
ATOM 954 O O . ARG A 1 127 ? 10.286 -6.983 -23.930 1.00 98.12 127 ARG A O 1
ATOM 961 N N . VAL A 1 128 ? 9.295 -4.979 -24.147 1.00 97.94 128 VAL A N 1
ATOM 962 C CA . VAL A 1 128 ? 9.503 -4.578 -22.749 1.00 97.94 128 VAL A CA 1
ATOM 963 C C . VAL A 1 128 ? 8.602 -5.384 -21.816 1.00 97.94 128 VAL A C 1
ATOM 965 O O . VAL A 1 128 ? 9.080 -5.843 -20.780 1.00 97.94 128 VAL A O 1
ATOM 968 N N . ALA A 1 129 ? 7.335 -5.600 -22.176 1.00 96.25 129 ALA A N 1
ATOM 969 C CA . ALA A 1 129 ? 6.408 -6.403 -21.387 1.00 96.25 129 ALA A CA 1
ATOM 970 C C . ALA A 1 129 ? 6.905 -7.848 -21.227 1.00 96.25 129 ALA A C 1
ATOM 972 O O . ALA A 1 129 ? 6.919 -8.368 -20.111 1.00 96.25 129 ALA A O 1
ATOM 973 N N . ASP A 1 130 ? 7.399 -8.469 -22.299 1.00 96.19 130 ASP A N 1
ATOM 974 C CA . ASP A 1 130 ? 7.965 -9.820 -22.245 1.00 96.19 130 ASP A CA 1
ATOM 975 C C . ASP A 1 130 ? 9.231 -9.881 -21.379 1.00 96.19 130 ASP A C 1
ATOM 977 O O . ASP A 1 130 ? 9.384 -10.781 -20.549 1.00 96.19 130 ASP A O 1
ATOM 981 N N . ALA A 1 131 ? 10.114 -8.882 -21.488 1.00 96.06 131 ALA A N 1
ATOM 982 C CA . ALA A 1 131 ? 11.298 -8.781 -20.635 1.00 96.06 131 ALA A CA 1
ATOM 983 C C . ALA A 1 131 ? 10.945 -8.581 -19.149 1.00 96.06 131 ALA A C 1
ATOM 985 O O . ALA A 1 131 ? 11.626 -9.125 -18.272 1.00 96.06 131 ALA A O 1
ATOM 986 N N . LEU A 1 132 ? 9.885 -7.820 -18.859 1.00 96.12 132 LEU A N 1
ATOM 987 C CA . LEU A 1 132 ? 9.365 -7.622 -17.507 1.00 96.12 132 LEU A CA 1
ATOM 988 C C . LEU A 1 132 ? 8.776 -8.917 -16.943 1.00 96.12 132 LEU A C 1
ATOM 990 O O . LEU A 1 132 ? 9.160 -9.305 -15.844 1.00 96.12 132 LEU A O 1
ATOM 994 N N . ARG A 1 133 ? 7.936 -9.635 -17.699 1.00 95.38 133 ARG A N 1
ATOM 995 C CA . ARG A 1 133 ? 7.392 -10.941 -17.277 1.00 95.38 133 ARG A CA 1
ATOM 996 C C . ARG A 1 133 ? 8.492 -11.966 -17.002 1.00 95.38 133 ARG A C 1
ATOM 998 O O . ARG A 1 133 ? 8.409 -12.720 -16.041 1.00 95.38 133 ARG A O 1
ATOM 1005 N N . ALA A 1 134 ? 9.568 -11.940 -17.788 1.00 93.38 134 ALA A N 1
ATOM 1006 C CA . ALA A 1 134 ? 10.744 -12.786 -17.591 1.00 93.38 134 ALA A CA 1
ATOM 1007 C C . ALA A 1 134 ? 11.705 -12.290 -16.488 1.00 93.38 134 ALA A C 1
ATOM 1009 O O . ALA A 1 134 ? 12.807 -12.829 -16.336 1.00 93.38 134 ALA A O 1
ATOM 1010 N N . THR A 1 135 ? 11.354 -11.238 -15.741 1.00 90.00 135 THR A N 1
ATOM 1011 C CA . THR A 1 135 ? 12.204 -10.711 -14.671 1.00 90.00 135 THR A CA 1
ATOM 1012 C C . THR A 1 135 ? 12.169 -11.638 -13.460 1.00 90.00 135 THR A C 1
ATOM 1014 O O . THR A 1 135 ? 11.136 -11.827 -12.823 1.00 90.00 135 THR A O 1
ATOM 1017 N N . ALA A 1 136 ? 13.340 -12.163 -13.101 1.00 83.19 136 ALA A N 1
ATOM 1018 C CA . ALA A 1 136 ? 13.568 -12.932 -11.886 1.00 83.19 136 ALA A CA 1
ATOM 1019 C C . ALA A 1 136 ? 14.673 -12.275 -11.048 1.00 83.19 136 ALA A C 1
ATOM 1021 O O . ALA A 1 136 ? 15.686 -11.821 -11.581 1.00 83.19 136 ALA A O 1
ATOM 1022 N N . GLY A 1 137 ? 14.490 -12.224 -9.726 1.00 80.12 137 GLY A N 1
ATOM 1023 C CA . GLY A 1 137 ? 15.517 -11.734 -8.800 1.00 80.12 137 GLY A CA 1
ATOM 1024 C C . GLY A 1 137 ? 15.698 -10.211 -8.753 1.00 80.12 137 GLY A C 1
ATOM 1025 O O . GLY A 1 137 ? 16.634 -9.742 -8.103 1.00 80.12 137 GLY A O 1
ATOM 1026 N N . TRP A 1 138 ? 14.820 -9.424 -9.384 1.00 91.69 138 TRP A N 1
ATOM 1027 C CA . TRP A 1 138 ? 14.829 -7.969 -9.219 1.00 91.69 138 TRP A CA 1
ATOM 1028 C C . TRP A 1 138 ? 14.337 -7.587 -7.820 1.00 91.69 138 TRP A C 1
ATOM 1030 O O . TRP A 1 138 ? 13.360 -8.140 -7.312 1.00 91.69 138 TRP A O 1
ATOM 1040 N N . ARG A 1 139 ? 15.026 -6.638 -7.178 1.00 91.75 139 ARG A N 1
ATOM 1041 C CA . ARG A 1 139 ? 14.700 -6.167 -5.827 1.00 91.75 139 ARG A CA 1
ATOM 1042 C C . ARG A 1 139 ? 14.602 -4.649 -5.796 1.00 91.75 139 ARG A C 1
ATOM 1044 O O . ARG A 1 139 ? 15.578 -3.938 -6.054 1.00 91.75 139 ARG A O 1
ATOM 1051 N N . GLY A 1 140 ? 13.412 -4.182 -5.454 1.00 92.88 140 GLY A N 1
ATOM 1052 C CA . GLY A 1 140 ? 13.104 -2.788 -5.197 1.00 92.88 140 GLY A CA 1
ATOM 1053 C C . GLY A 1 140 ? 13.165 -2.454 -3.713 1.00 92.88 140 GLY A C 1
ATOM 1054 O O . GLY A 1 140 ? 13.493 -3.286 -2.862 1.00 92.88 140 GLY A O 1
ATOM 1055 N N . VAL A 1 141 ? 12.814 -1.215 -3.399 1.00 95.00 141 VAL A N 1
ATOM 1056 C CA . VAL A 1 141 ? 12.646 -0.740 -2.023 1.00 95.00 141 VAL A CA 1
ATOM 1057 C C . VAL A 1 141 ? 11.454 -1.436 -1.358 1.00 95.00 141 VAL A C 1
ATOM 1059 O O . VAL A 1 141 ? 11.516 -1.797 -0.186 1.00 95.00 141 VAL A O 1
ATOM 1062 N N . THR A 1 142 ? 10.392 -1.700 -2.118 1.00 92.88 142 THR A N 1
ATOM 1063 C CA . THR A 1 142 ? 9.181 -2.395 -1.660 1.00 92.88 142 THR A CA 1
ATOM 1064 C C . THR A 1 142 ? 9.332 -3.919 -1.619 1.00 92.88 142 THR A C 1
ATOM 1066 O O . THR A 1 142 ? 8.395 -4.616 -1.247 1.00 92.88 142 THR A O 1
ATOM 1069 N N . GLY A 1 143 ? 10.523 -4.453 -1.918 1.00 90.44 143 GLY A N 1
ATOM 1070 C CA . GLY A 1 143 ? 10.829 -5.883 -1.849 1.00 90.44 143 GLY A CA 1
ATOM 1071 C C . GLY A 1 143 ? 11.149 -6.524 -3.204 1.00 90.44 143 GLY A C 1
ATOM 1072 O O . GLY A 1 143 ? 11.390 -5.821 -4.190 1.00 90.44 143 GLY A O 1
ATOM 1073 N N . PRO A 1 144 ? 11.244 -7.865 -3.249 1.00 90.88 144 PRO A N 1
ATOM 1074 C CA . PRO A 1 144 ? 11.443 -8.590 -4.496 1.00 90.88 144 PRO A CA 1
ATOM 1075 C C . PRO A 1 144 ? 10.229 -8.448 -5.418 1.00 90.88 144 PRO A C 1
ATOM 1077 O O . PRO A 1 144 ? 9.095 -8.347 -4.952 1.00 90.88 144 PRO A O 1
ATOM 1080 N N . VAL A 1 145 ? 10.486 -8.470 -6.724 1.00 90.19 145 VAL A N 1
ATOM 1081 C CA . VAL A 1 145 ? 9.453 -8.495 -7.761 1.00 90.19 145 VAL A CA 1
ATOM 1082 C C . VAL A 1 145 ? 9.699 -9.679 -8.683 1.00 90.19 145 VAL A C 1
ATOM 1084 O O . VAL A 1 145 ? 10.814 -9.893 -9.162 1.00 90.19 145 VAL A O 1
ATOM 1087 N N . ALA A 1 146 ? 8.630 -10.424 -8.924 1.00 90.88 146 ALA A N 1
ATOM 1088 C CA . ALA A 1 146 ? 8.504 -11.428 -9.963 1.00 90.88 146 ALA A CA 1
ATOM 1089 C C . ALA A 1 146 ? 7.066 -11.375 -10.486 1.00 90.88 146 ALA A C 1
ATOM 1091 O O . ALA A 1 146 ? 6.171 -10.924 -9.764 1.00 90.88 146 ALA A O 1
ATOM 1092 N N . PHE A 1 147 ? 6.853 -11.830 -11.718 1.00 93.06 147 PHE A N 1
ATOM 1093 C CA . PHE A 1 147 ? 5.547 -11.785 -12.365 1.00 93.06 147 PHE A CA 1
ATOM 1094 C C . PHE A 1 147 ? 5.058 -13.173 -12.768 1.00 93.06 147 PHE A C 1
ATOM 1096 O O . PHE A 1 147 ? 5.854 -14.051 -13.103 1.00 93.06 147 PHE A O 1
ATOM 1103 N N . THR A 1 148 ? 3.742 -13.362 -12.739 1.00 91.06 148 THR A N 1
ATOM 1104 C CA . THR A 1 148 ? 3.075 -14.473 -13.419 1.00 91.06 148 THR A CA 1
ATOM 1105 C C . THR A 1 148 ? 3.114 -14.248 -14.934 1.00 91.06 148 THR A C 1
ATOM 1107 O O . THR A 1 148 ? 3.427 -13.155 -15.415 1.00 91.06 148 THR A O 1
ATOM 1110 N N . ASN A 1 149 ? 2.752 -15.27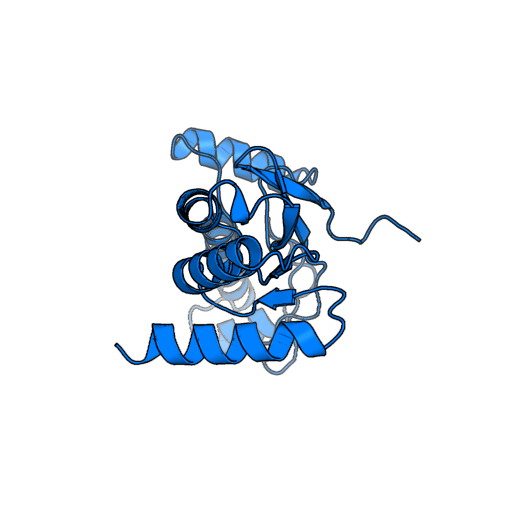3 -15.710 1.00 88.25 149 ASN A N 1
ATOM 1111 C CA . ASN A 1 149 ? 2.651 -15.148 -17.170 1.00 88.25 149 ASN A CA 1
ATOM 1112 C C . ASN A 1 149 ? 1.613 -14.097 -17.601 1.00 88.25 149 ASN A C 1
ATOM 1114 O O . ASN A 1 149 ? 1.785 -13.459 -18.638 1.00 88.25 149 ASN A O 1
ATOM 1118 N N . ASP A 1 150 ? 0.582 -13.877 -16.784 1.00 90.88 150 ASP A N 1
ATOM 1119 C CA . ASP A 1 150 ? -0.457 -12.873 -17.032 1.00 90.88 150 ASP A CA 1
ATOM 1120 C C . ASP A 1 150 ? 0.002 -11.448 -16.667 1.00 90.88 150 ASP A C 1
ATOM 1122 O O . ASP A 1 150 ? -0.623 -10.466 -17.063 1.00 90.88 150 ASP A O 1
ATOM 1126 N N . GLY A 1 151 ? 1.153 -11.314 -15.996 1.00 89.00 151 GLY A N 1
ATOM 1127 C CA . GLY A 1 151 ? 1.727 -10.033 -15.581 1.00 89.00 151 GLY A CA 1
ATOM 1128 C C . GLY A 1 151 ? 1.335 -9.595 -14.169 1.00 89.00 151 GLY A C 1
ATOM 1129 O O . GLY A 1 151 ? 1.635 -8.462 -13.791 1.00 89.00 151 GLY A O 1
ATOM 1130 N N . ASP A 1 152 ? 0.715 -10.472 -13.379 1.00 91.12 152 ASP A N 1
ATOM 1131 C CA . ASP A 1 152 ? 0.442 -10.209 -11.965 1.00 91.12 152 ASP A CA 1
ATOM 1132 C C . ASP A 1 152 ? 1.710 -10.366 -11.135 1.00 91.12 152 ASP A C 1
ATOM 1134 O O . ASP A 1 152 ? 2.575 -11.182 -11.448 1.00 91.12 152 ASP A O 1
ATOM 1138 N N . LEU A 1 153 ? 1.822 -9.615 -10.042 1.00 88.56 153 LEU A N 1
ATOM 1139 C CA . LEU A 1 153 ? 2.899 -9.836 -9.083 1.00 88.56 153 LEU A CA 1
ATOM 1140 C C . LEU A 1 153 ? 2.750 -11.219 -8.444 1.00 88.56 153 LEU A C 1
ATOM 1142 O O . LEU A 1 153 ? 1.707 -11.543 -7.879 1.00 88.56 153 LEU A O 1
ATOM 1146 N N . VAL A 1 154 ? 3.826 -12.003 -8.477 1.00 87.75 154 VAL A N 1
ATOM 1147 C CA . VAL A 1 154 ? 3.943 -13.189 -7.625 1.00 87.75 154 VAL A CA 1
ATOM 1148 C C . VAL A 1 154 ? 3.911 -12.733 -6.169 1.00 87.75 154 VAL A C 1
ATOM 1150 O O . VAL A 1 154 ? 4.446 -11.671 -5.832 1.00 87.75 154 VAL A O 1
ATOM 1153 N N . GLU A 1 155 ? 3.262 -13.532 -5.322 1.00 77.81 155 GLU A N 1
ATOM 1154 C CA . GLU A 1 155 ? 3.041 -13.227 -3.912 1.00 77.81 155 GLU A CA 1
ATOM 1155 C C . GLU A 1 155 ? 4.317 -12.719 -3.228 1.00 77.81 155 GLU A C 1
ATOM 1157 O O . GLU A 1 155 ? 5.398 -13.307 -3.330 1.00 77.81 155 GLU A O 1
ATOM 1162 N N . ARG A 1 156 ? 4.177 -11.588 -2.534 1.00 78.19 156 ARG A N 1
ATOM 1163 C CA . ARG A 1 156 ? 5.244 -10.953 -1.763 1.00 78.19 156 ARG A CA 1
ATOM 1164 C C . ARG A 1 156 ? 4.770 -10.722 -0.338 1.00 78.19 156 ARG A C 1
ATOM 1166 O O . ARG A 1 156 ? 3.588 -10.466 -0.120 1.00 78.19 156 ARG A O 1
ATOM 1173 N N . ALA A 1 157 ? 5.706 -10.733 0.606 1.00 80.75 157 ALA A N 1
ATOM 1174 C CA . ALA A 1 157 ? 5.419 -10.368 1.987 1.00 80.75 157 ALA A CA 1
ATOM 1175 C C . ALA A 1 157 ? 4.821 -8.951 2.054 1.00 80.75 157 ALA A C 1
ATOM 1177 O O . ALA A 1 157 ? 5.322 -8.019 1.414 1.00 80.75 157 ALA A O 1
ATOM 1178 N N . ILE A 1 158 ? 3.737 -8.806 2.815 1.00 87.19 158 ILE A N 1
ATOM 1179 C CA . ILE A 1 158 ? 3.051 -7.534 3.033 1.00 87.19 158 ILE A CA 1
ATOM 1180 C C . ILE A 1 158 ? 3.214 -7.134 4.495 1.00 87.19 158 ILE A C 1
ATOM 1182 O O . ILE A 1 158 ? 2.870 -7.871 5.416 1.00 87.19 158 ILE A O 1
ATOM 1186 N N . GLY A 1 159 ? 3.717 -5.918 4.677 1.00 91.06 159 GLY A N 1
ATOM 1187 C CA . GLY A 1 159 ? 3.840 -5.236 5.950 1.00 91.06 159 GLY A CA 1
ATOM 1188 C C . GLY A 1 159 ? 2.531 -5.075 6.699 1.00 91.06 159 GLY A C 1
ATOM 1189 O O . GLY A 1 159 ? 1.453 -5.008 6.108 1.00 91.06 159 GLY A O 1
ATOM 1190 N N . LYS A 1 160 ? 2.641 -4.887 8.009 1.00 94.56 160 LYS A N 1
ATOM 1191 C CA . LYS A 1 160 ? 1.561 -4.393 8.856 1.00 94.56 160 LYS A CA 1
ATOM 1192 C C . LYS A 1 160 ? 2.001 -3.105 9.529 1.00 94.56 160 LYS A C 1
ATOM 1194 O O . LYS A 1 160 ? 3.122 -2.994 10.025 1.00 94.56 160 LYS A O 1
ATOM 1199 N N . VAL A 1 161 ? 1.090 -2.147 9.598 1.00 95.69 161 VAL A N 1
ATOM 1200 C CA . VAL A 1 161 ? 1.222 -0.961 10.446 1.00 95.69 161 VAL A CA 1
ATOM 1201 C C . VAL A 1 161 ? 0.038 -0.878 11.392 1.00 95.69 161 VAL A C 1
ATOM 1203 O O . VAL A 1 161 ? -1.030 -1.412 11.108 1.00 95.69 161 VAL A O 1
ATOM 1206 N N . VAL A 1 162 ? 0.212 -0.200 12.518 1.00 97.25 162 VAL A N 1
ATOM 1207 C CA . VAL A 1 162 ? -0.869 0.105 13.456 1.00 97.25 162 VAL A CA 1
ATOM 1208 C C . VAL A 1 162 ? -0.916 1.593 13.738 1.00 97.25 162 VAL A C 1
ATOM 1210 O O . VAL A 1 162 ? 0.128 2.231 13.874 1.00 97.25 162 VAL A O 1
ATOM 1213 N N . VAL A 1 163 ? -2.121 2.146 13.852 1.00 97.75 163 VAL A N 1
ATOM 1214 C CA . VAL A 1 163 ? -2.294 3.509 14.355 1.00 97.75 163 VAL A CA 1
ATOM 1215 C C . VAL A 1 163 ? -2.027 3.518 15.858 1.00 97.75 163 VAL A C 1
ATOM 1217 O O . VAL A 1 163 ? -2.739 2.861 16.618 1.00 97.75 163 VAL A O 1
ATOM 1220 N N . ARG A 1 164 ? -0.994 4.242 16.286 1.00 97.44 164 ARG A N 1
ATOM 1221 C CA . ARG A 1 164 ? -0.663 4.480 17.694 1.00 97.44 164 ARG A CA 1
ATOM 1222 C C . ARG A 1 164 ? -0.270 5.933 17.890 1.00 97.44 164 ARG A C 1
ATOM 1224 O O . ARG A 1 164 ? 0.639 6.416 17.219 1.00 97.44 164 ARG A O 1
ATOM 1231 N N . ASN A 1 165 ? -0.904 6.600 18.849 1.00 96.00 165 ASN A N 1
ATOM 1232 C CA . ASN A 1 165 ? -0.605 7.988 19.218 1.00 96.00 165 ASN A CA 1
ATOM 1233 C C . ASN A 1 165 ? -0.662 8.945 18.011 1.00 96.00 165 ASN A C 1
ATOM 1235 O O . ASN A 1 165 ? 0.195 9.813 17.850 1.00 96.00 165 ASN A O 1
ATOM 1239 N N . GLY A 1 166 ? -1.651 8.766 17.135 1.00 95.38 166 GLY A N 1
ATOM 1240 C CA . GLY A 1 166 ? -1.836 9.572 15.931 1.00 95.38 166 GLY A CA 1
ATOM 1241 C C . GLY A 1 166 ? -0.796 9.324 14.837 1.00 95.38 166 GLY A C 1
ATOM 1242 O O . GLY A 1 166 ? -0.637 10.164 13.954 1.00 95.38 166 GLY A O 1
ATOM 1243 N N . GLN A 1 167 ? -0.079 8.197 14.874 1.00 94.38 167 GLN A N 1
ATOM 1244 C CA . GLN A 1 167 ? 0.945 7.844 13.890 1.00 94.38 167 GLN A CA 1
ATOM 1245 C C . GLN A 1 167 ? 0.790 6.404 13.407 1.00 94.38 167 GLN A C 1
ATOM 1247 O O . GLN A 1 167 ? 0.331 5.535 14.144 1.00 94.38 167 GLN A O 1
ATOM 1252 N N . LEU A 1 168 ? 1.213 6.141 12.170 1.00 94.44 168 LEU A N 1
ATOM 1253 C CA . LEU A 1 168 ? 1.383 4.781 11.666 1.00 94.44 168 LEU A CA 1
ATOM 1254 C C . LEU A 1 168 ? 2.712 4.233 12.190 1.00 94.44 168 LEU A C 1
ATOM 1256 O O . LEU A 1 168 ? 3.764 4.841 12.004 1.00 94.44 168 LEU A O 1
ATOM 1260 N N . VAL A 1 169 ? 2.649 3.097 12.875 1.00 95.06 169 VAL A N 1
ATOM 1261 C CA . VAL A 1 169 ? 3.805 2.421 13.466 1.00 95.06 169 VAL A CA 1
ATOM 1262 C C . VAL A 1 169 ? 3.968 1.061 12.808 1.00 95.06 169 VAL A C 1
ATOM 1264 O O . VAL A 1 169 ? 3.015 0.289 12.743 1.00 95.06 169 VAL A O 1
ATOM 1267 N N . TRP A 1 170 ? 5.176 0.767 12.333 1.00 94.56 170 TRP A N 1
ATOM 1268 C CA . TRP A 1 170 ? 5.521 -0.515 11.718 1.00 94.56 170 TRP A CA 1
ATOM 1269 C C . TRP A 1 170 ? 5.409 -1.675 12.713 1.00 94.56 170 TRP A C 1
ATOM 1271 O O . TRP A 1 170 ? 5.845 -1.557 13.856 1.00 94.56 170 TRP A O 1
ATOM 1281 N N . LEU A 1 171 ? 4.830 -2.791 12.267 1.00 93.25 171 LEU A N 1
ATOM 1282 C CA . LEU A 1 171 ? 4.697 -4.036 13.030 1.00 93.25 171 LEU A CA 1
ATOM 1283 C C . LEU A 1 171 ? 5.446 -5.222 12.400 1.00 93.25 171 LEU A C 1
ATOM 1285 O O . LEU A 1 171 ? 5.344 -6.331 12.918 1.00 93.25 171 LEU A O 1
ATOM 1289 N N . GLY A 1 172 ? 6.160 -5.017 11.291 1.00 88.56 172 GLY A N 1
ATOM 1290 C CA . GLY A 1 172 ? 6.760 -6.103 10.512 1.00 88.56 172 GLY A CA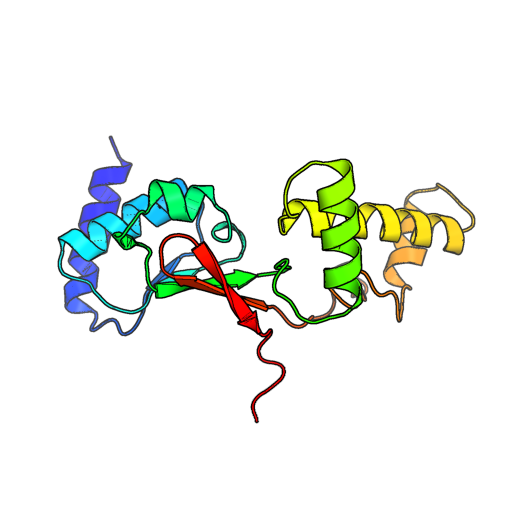 1
ATOM 1291 C C . GLY A 1 172 ? 5.847 -6.625 9.403 1.00 88.56 172 GLY A C 1
ATOM 1292 O O . GLY A 1 172 ? 4.658 -6.311 9.338 1.00 88.56 172 GLY A O 1
ATOM 1293 N N . ASP A 1 173 ? 6.413 -7.441 8.525 1.00 73.75 173 ASP A N 1
ATOM 1294 C CA . ASP A 1 173 ? 5.762 -8.082 7.374 1.00 73.75 173 ASP A CA 1
ATOM 1295 C C . ASP A 1 173 ? 5.226 -9.488 7.673 1.00 73.75 173 ASP A C 1
ATOM 1297 O O . ASP A 1 173 ? 4.749 -10.183 6.781 1.00 73.75 173 ASP A O 1
ATOM 1301 N N . GLY A 1 174 ? 5.255 -9.891 8.948 1.00 62.69 174 GLY A N 1
ATOM 1302 C CA . GLY A 1 174 ? 4.791 -11.206 9.382 1.00 62.69 174 GLY A CA 1
ATOM 1303 C C . GLY A 1 174 ? 5.697 -12.362 8.954 1.00 62.69 174 GLY A C 1
ATOM 1304 O O . GLY A 1 174 ? 5.314 -13.500 9.193 1.00 62.69 174 GLY A O 1
ATOM 1305 N N . ALA A 1 175 ? 6.872 -12.093 8.368 1.00 52.53 175 ALA A N 1
ATOM 1306 C CA . ALA A 1 175 ? 7.852 -13.121 8.016 1.00 52.53 175 ALA A CA 1
ATOM 1307 C C . ALA A 1 175 ? 8.729 -13.561 9.208 1.00 52.53 175 ALA A C 1
ATOM 1309 O O . ALA A 1 175 ? 9.455 -14.546 9.104 1.00 52.53 175 ALA A O 1
ATOM 1310 N N . GLU A 1 176 ? 8.644 -12.867 10.346 1.00 41.84 176 GLU A N 1
ATOM 1311 C CA . GLU A 1 176 ? 9.304 -13.250 11.596 1.00 41.84 176 GLU A CA 1
ATOM 1312 C C . GLU A 1 176 ? 8.248 -13.648 12.637 1.00 41.84 176 GLU A C 1
ATOM 1314 O O . GLU A 1 176 ? 7.622 -12.791 13.267 1.00 41.84 176 GLU A O 1
ATOM 1319 N N . GLY A 1 177 ? 8.020 -14.958 12.784 1.00 40.16 177 GLY A N 1
ATOM 1320 C CA . GLY A 1 177 ? 7.149 -15.514 13.822 1.00 40.16 177 GLY A CA 1
ATOM 1321 C C . GLY A 1 177 ? 6.449 -16.826 13.462 1.00 40.16 177 GLY A C 1
ATOM 1322 O O . GLY A 1 177 ? 5.220 -16.852 13.444 1.00 40.16 177 GLY A O 1
ATOM 1323 N N . GLU A 1 178 ? 7.222 -17.894 13.247 1.00 32.03 178 GLU A N 1
ATOM 1324 C CA . GLU A 1 178 ? 6.878 -19.259 13.691 1.00 32.03 178 GLU A CA 1
ATOM 1325 C C . GLU A 1 178 ? 7.981 -19.765 14.628 1.00 32.03 178 GLU A C 1
ATOM 1327 O O . GLU A 1 178 ? 9.171 -19.520 14.315 1.00 32.03 178 GLU A O 1
#

Mean predicted aligned error: 5.49 Å

Nearest PDB structures (foldseek):
  3td9-assembly1_A-2  TM=9.141E-01  e=1.119E-13  Thermotoga maritima
  3hut-assembly1_A  TM=8.331E-01  e=5.789E-11  Rhodospirillum rubrum ATCC 11170
  4obb-assembly2_B  TM=8.367E-01  e=1.088E-10  Trichormus variabilis ATCC 29413
  4oat-assembly1_A  TM=8.306E-01  e=2.046E-10  Trichormus variabilis ATCC 29413
  4eyk-assembly1_A  TM=7.417E-01  e=3.983E-07  Rhodopseudomonas palustris BisB5